Protein AF-A0A3C0UWA4-F1 (afdb_monomer)

Solvent-accessible surface area (backbone atoms only — not comparable to full-atom values): 13994 Å² total; per-residue (Å²): 134,60,69,68,57,56,51,45,37,50,51,25,50,51,48,52,53,51,52,52,50,51,53,49,50,57,51,47,50,52,53,55,71,70,60,51,58,58,26,51,46,51,53,49,53,52,27,56,62,38,42,44,28,87,50,70,55,49,28,53,54,48,63,68,28,69,78,51,52,69,54,41,41,83,42,61,55,91,83,76,42,82,44,80,38,66,39,68,73,77,55,46,68,57,49,52,54,48,51,50,61,57,50,28,72,72,23,70,94,44,59,70,49,83,91,60,49,62,67,57,34,49,54,26,52,66,63,46,72,82,26,57,44,44,53,50,52,51,49,50,47,50,51,33,60,73,72,38,82,54,73,88,50,33,46,61,49,38,54,50,51,51,30,48,52,47,50,53,54,50,49,65,63,43,50,63,50,56,55,50,51,52,51,51,52,51,52,47,49,55,49,48,40,61,75,67,63,67,48,70,66,60,53,50,52,49,34,66,76,31,64,67,62,26,52,53,34,48,53,50,46,51,51,52,51,53,52,53,52,50,52,51,49,50,53,51,50,56,54,45,52,60,52,51,51,55,56,53,56,59,58,69,77,77,115

Mean predicted aligned error: 11.31 Å

Radius of gyration: 27.8 Å; Cα contacts (8 Å, |Δi|>4): 185; chains: 1; bounding box: 57×42×85 Å

Foldseek 3Di:
DDPVLLVLLVLLLVLVVVVLLVVLVVVLVLVCVVPLVLLVLLLVLLLVLQCQAPDSCLSVQLCPDPLQLVQWDFDDNVVPDTDTRGHSDDALVSSLVSNQVSLCVQQVVQRQDLVDFLVSNLVSLVSHHDGVNSVVLVVLSVVLVVVPPDRVCSSVSSSVSSSVVSVVSSVVSCPVVVVVSVVVSVVSSVVSCVVVVDDSVVSSVVSSVDVVSSVVSVVVSVVVVVVVVVVVVVVVVVVVVVVVVVVVVVVVVPD

Secondary structure (DSSP, 8-state):
--HHHHHHHHHHHHHHHHHHHHHHHHHHHHHHHHH-HHHHHHHHHHHHHHHSBS-TTHHHHHHT-HHHHTT-EEEEETTTEEEEEPPS---HHHHHHHHHHHHHTT-TTS---TTS-HHHHHHHHHTSPSBHHHHHHHHHHHHHHHH---GGGHHHHHHHHHHHHHHHHHHHHHHHHHHHHHHHHHHHHHHHHHHTT--HHHHHHHHHH-HHHHHHHHHHHHHHHHHHHHHHHHHHHHHHHHHHHHHHHTTSS--

Sequence (255 aa):
MNVLTSLDVLIGLIVIFLVVSLACTVINEWIDALLHTRAQQLRNSISQMLSSSNDSSLGQKFHTHPLVQALERDTNVWGIYKRRDKPTYISNRNFRQVLFDVLNKLVADHPINFDGTLEEIEQSLNALPDSDLKTRLLSILNEVKVTVQDASKRVEAFQKAIDQWFDESMERTSDWYKRRVQLWTFLSGISFCTLLNIDTLTISQYLWQNPEARQAYLQAANSIISNASTDSLKKELAGKDSTQQRQSENRHIVG

pLDDT: mean 83.36, std 12.57, range [40.31, 97.31]

Structure (mmCIF, N/CA/C/O backbone):
data_AF-A0A3C0UWA4-F1
#
_entry.id   AF-A0A3C0UWA4-F1
#
loop_
_atom_site.group_PDB
_atom_site.id
_atom_site.type_symbol
_atom_site.label_atom_id
_atom_site.label_alt_id
_atom_site.label_comp_id
_atom_site.label_asym_id
_atom_site.label_entity_id
_atom_site.label_seq_id
_atom_site.pdbx_PDB_ins_code
_atom_site.Cartn_x
_atom_site.Cartn_y
_atom_site.Cartn_z
_atom_site.occupancy
_atom_site.B_iso_or_equiv
_atom_site.auth_seq_id
_atom_site.auth_comp_id
_atom_site.auth_asym_id
_atom_site.auth_atom_id
_atom_site.pdbx_PDB_model_num
ATOM 1 N N . MET A 1 1 ? -11.149 6.549 54.547 1.00 58.62 1 MET A N 1
ATOM 2 C CA . MET A 1 1 ? -11.190 6.332 53.084 1.00 58.62 1 MET A CA 1
ATOM 3 C C . MET A 1 1 ? -10.054 5.378 52.751 1.00 58.62 1 MET A C 1
ATOM 5 O O . MET A 1 1 ? -8.915 5.722 53.036 1.00 58.62 1 MET A O 1
ATOM 9 N N . ASN A 1 2 ? -10.341 4.157 52.294 1.00 81.88 2 ASN A N 1
ATOM 10 C CA . ASN A 1 2 ? -9.291 3.164 52.051 1.00 81.88 2 ASN A CA 1
ATOM 11 C C . ASN A 1 2 ? -8.637 3.434 50.696 1.00 81.88 2 ASN A C 1
ATOM 13 O O . ASN A 1 2 ? -9.291 3.306 49.666 1.00 81.88 2 ASN A O 1
ATOM 17 N N . VAL A 1 3 ? -7.347 3.780 50.699 1.00 83.50 3 VAL A N 1
ATOM 18 C CA . VAL A 1 3 ? -6.541 3.982 49.478 1.00 83.50 3 VAL A CA 1
ATOM 19 C C . VAL A 1 3 ? -6.630 2.768 48.544 1.00 83.50 3 VAL A C 1
ATOM 21 O O . VAL A 1 3 ? -6.756 2.930 47.334 1.00 83.50 3 VAL A O 1
ATOM 24 N N . LEU A 1 4 ? -6.670 1.561 49.117 1.00 85.56 4 LEU A N 1
ATOM 25 C CA . LEU A 1 4 ? -6.875 0.303 48.392 1.00 85.56 4 LEU A CA 1
ATOM 26 C C . LEU A 1 4 ? -8.188 0.290 47.593 1.00 85.56 4 LEU A C 1
ATOM 28 O O . LEU A 1 4 ? -8.208 -0.122 46.442 1.00 85.56 4 LEU A O 1
ATOM 32 N N . THR A 1 5 ? -9.275 0.817 48.158 1.00 87.31 5 THR A N 1
ATOM 33 C CA . THR A 1 5 ? -10.581 0.855 47.485 1.00 87.31 5 THR A CA 1
ATOM 34 C C . THR A 1 5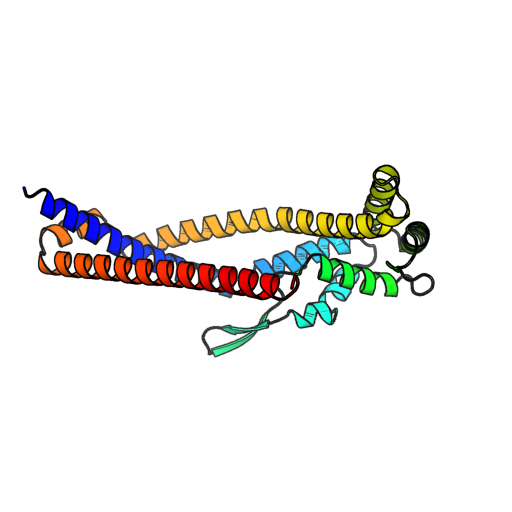 ? -10.587 1.818 46.302 1.00 87.31 5 THR A C 1
ATOM 36 O O . THR A 1 5 ? -11.182 1.515 45.271 1.00 87.31 5 THR A O 1
ATOM 39 N N . SER A 1 6 ? -9.897 2.956 46.414 1.00 90.25 6 SER A N 1
ATOM 40 C CA . SER A 1 6 ? -9.734 3.883 45.289 1.00 90.25 6 SER A CA 1
ATOM 41 C C . SER A 1 6 ? -8.928 3.267 44.149 1.00 90.25 6 SER A C 1
ATOM 43 O O . SER A 1 6 ? -9.269 3.469 42.985 1.00 90.25 6 SER A O 1
ATOM 45 N N . LEU A 1 7 ? -7.890 2.493 44.477 1.00 91.06 7 LEU A N 1
ATOM 46 C CA . LEU A 1 7 ? -7.085 1.777 43.491 1.00 91.06 7 LEU A CA 1
ATOM 47 C C . LEU A 1 7 ? -7.907 0.696 42.778 1.00 91.06 7 LEU A C 1
ATOM 49 O O . LEU A 1 7 ? -7.859 0.599 41.555 1.00 91.06 7 LEU A O 1
ATOM 53 N N . ASP A 1 8 ? -8.735 -0.040 43.515 1.00 92.19 8 ASP A N 1
ATOM 54 C CA . ASP A 1 8 ? -9.625 -1.044 42.935 1.00 92.19 8 ASP A CA 1
ATOM 55 C C . ASP A 1 8 ? -10.649 -0.432 41.962 1.00 92.19 8 ASP A C 1
ATOM 57 O O . ASP A 1 8 ? -10.913 -0.984 40.892 1.00 92.19 8 ASP A O 1
ATOM 61 N N . VAL A 1 9 ? -11.219 0.729 42.310 1.00 93.25 9 VAL A N 1
ATOM 62 C CA . VAL A 1 9 ? -12.131 1.470 41.421 1.00 93.25 9 VAL A CA 1
ATOM 63 C C . VAL A 1 9 ? -11.401 1.953 40.170 1.00 93.25 9 VAL A C 1
ATOM 65 O O . VAL A 1 9 ? -11.939 1.823 39.072 1.00 93.25 9 VAL A O 1
ATOM 68 N N . LEU A 1 10 ? -10.170 2.452 40.314 1.00 94.12 10 LEU A N 1
ATOM 69 C CA . LEU A 1 10 ? -9.345 2.869 39.182 1.00 94.12 10 LEU A CA 1
ATOM 70 C C . LEU A 1 10 ? -9.062 1.700 38.228 1.00 94.12 10 LEU A C 1
ATOM 72 O O . LEU A 1 10 ? -9.208 1.856 37.018 1.00 94.12 10 LEU A O 1
ATOM 76 N N . ILE A 1 11 ? -8.704 0.526 38.757 1.00 93.06 11 ILE A N 1
ATOM 77 C CA . ILE A 1 11 ? -8.473 -0.672 37.937 1.00 93.06 11 ILE A CA 1
ATOM 78 C C . ILE A 1 11 ? -9.754 -1.061 37.196 1.00 93.06 11 ILE A C 1
ATOM 80 O O . ILE A 1 11 ? -9.713 -1.293 35.988 1.00 93.06 11 ILE A O 1
ATOM 84 N N . GLY A 1 12 ? -10.898 -1.085 37.887 1.00 93.44 12 GLY A N 1
ATOM 85 C CA . GLY A 1 12 ? -12.179 -1.397 37.254 1.00 93.44 12 GLY A CA 1
ATOM 86 C C . GLY A 1 12 ? -12.533 -0.428 36.126 1.00 93.44 12 GLY A C 1
ATOM 87 O O . GLY A 1 12 ? -12.953 -0.855 35.051 1.00 93.44 12 GLY A O 1
ATOM 88 N N . LEU A 1 13 ? -12.273 0.865 36.329 1.00 94.12 13 LEU A N 1
ATOM 89 C CA . LEU A 1 13 ? -12.461 1.893 35.310 1.00 94.12 13 LEU A CA 1
ATOM 90 C C . LEU A 1 13 ? -11.596 1.629 34.068 1.00 94.12 13 LEU A C 1
ATOM 92 O O . LEU A 1 13 ? -12.099 1.665 32.947 1.00 94.12 13 LEU A O 1
ATOM 96 N N . ILE A 1 14 ? -10.309 1.317 34.264 1.00 93.69 14 ILE A N 1
ATOM 97 C CA . ILE A 1 14 ? -9.380 0.999 33.170 1.00 93.69 14 ILE A CA 1
ATOM 98 C C . ILE A 1 14 ? -9.893 -0.198 32.364 1.00 93.69 14 ILE A C 1
ATOM 100 O O . ILE A 1 14 ? -9.936 -0.125 31.139 1.00 93.69 14 ILE A O 1
ATOM 104 N N . VAL A 1 15 ? -10.325 -1.276 33.026 1.00 93.81 15 VAL A N 1
ATOM 105 C CA . VAL A 1 15 ? -10.854 -2.470 32.343 1.00 93.81 15 VAL A CA 1
ATOM 106 C C . VAL A 1 15 ? -12.070 -2.128 31.484 1.00 93.81 15 VAL A C 1
ATOM 108 O O . VAL A 1 15 ? -12.129 -2.538 30.325 1.00 93.81 15 VAL A O 1
ATOM 111 N N . ILE A 1 16 ? -13.014 -1.346 32.013 1.00 91.62 16 ILE A N 1
ATOM 112 C CA . ILE A 1 16 ? -14.206 -0.930 31.263 1.00 91.62 16 ILE A CA 1
ATOM 113 C C . ILE A 1 16 ? -13.802 -0.144 30.012 1.00 91.62 16 ILE A C 1
ATOM 115 O O . ILE A 1 16 ? -14.238 -0.479 28.910 1.00 91.62 16 ILE A O 1
ATOM 119 N N . PHE A 1 17 ? -12.927 0.857 30.146 1.00 90.19 17 PHE A N 1
ATOM 120 C CA . PHE A 1 17 ? -12.498 1.660 28.998 1.00 90.19 17 PHE A CA 1
ATOM 121 C C . PHE A 1 17 ? -11.651 0.877 27.994 1.00 90.19 17 PHE A C 1
ATOM 123 O O . PHE A 1 17 ? -11.730 1.167 26.800 1.00 90.19 17 PHE A O 1
ATOM 130 N N . LEU A 1 18 ? -10.896 -0.137 28.423 1.00 90.44 18 LEU A N 1
ATOM 131 C CA . LEU A 1 18 ? -10.205 -1.047 27.506 1.00 90.44 18 LEU A CA 1
ATOM 132 C C . LEU A 1 18 ? -11.197 -1.841 26.650 1.00 90.44 18 LEU A C 1
ATOM 134 O O . LEU A 1 18 ? -11.022 -1.919 25.436 1.00 90.44 18 LEU A O 1
ATOM 138 N N . VAL A 1 19 ? -12.263 -2.374 27.255 1.00 88.56 19 VAL A N 1
ATOM 139 C CA . VAL A 1 19 ? -13.311 -3.109 26.527 1.00 88.56 19 VAL A CA 1
ATOM 140 C C . VAL A 1 19 ? -14.060 -2.187 25.564 1.00 88.56 19 VAL A C 1
ATOM 142 O O . VAL A 1 19 ? -14.262 -2.545 24.404 1.00 88.56 19 VAL A O 1
ATOM 145 N N . VAL A 1 20 ? -14.419 -0.979 26.007 1.00 86.56 20 VAL A N 1
ATOM 146 C CA . VAL A 1 20 ? -15.072 0.028 25.154 1.00 86.56 20 VAL A CA 1
ATOM 147 C C . VAL A 1 20 ? -14.168 0.431 23.986 1.00 86.56 20 VAL A C 1
ATOM 149 O O . VAL A 1 20 ? -14.630 0.518 22.849 1.00 86.56 20 VAL A O 1
ATOM 152 N N . SER A 1 21 ? -12.872 0.630 24.238 1.00 85.44 21 SER A N 1
ATOM 153 C CA . SER A 1 21 ? -11.902 0.974 23.193 1.00 85.44 21 SER A CA 1
ATOM 154 C C . SER A 1 21 ? -11.765 -0.151 22.170 1.00 85.44 21 SER A C 1
ATOM 156 O O . SER A 1 21 ? -11.804 0.112 20.972 1.00 85.44 21 SER A O 1
ATOM 158 N N . LEU A 1 22 ? -11.684 -1.405 22.627 1.00 86.62 22 LEU A N 1
ATOM 159 C CA . LEU A 1 22 ? -11.636 -2.569 21.745 1.00 86.62 22 LEU A CA 1
ATOM 160 C C . LEU A 1 22 ? -12.900 -2.676 20.879 1.00 86.62 22 LEU A C 1
ATOM 162 O O . LEU A 1 22 ? -12.797 -2.897 19.674 1.00 86.62 22 LEU A O 1
ATOM 166 N N . ALA A 1 23 ? -14.083 -2.471 21.465 1.00 84.12 23 ALA A N 1
ATOM 167 C CA . ALA A 1 23 ? -15.340 -2.465 20.720 1.00 84.12 23 ALA A CA 1
ATOM 168 C C . ALA A 1 23 ? -15.358 -1.366 19.642 1.00 84.12 23 ALA A C 1
ATOM 170 O O . ALA A 1 23 ? -15.745 -1.623 18.502 1.00 84.12 23 ALA A O 1
ATOM 171 N N . CYS A 1 24 ? -14.873 -0.165 19.974 1.00 81.88 24 CYS A N 1
ATOM 172 C CA . CYS A 1 24 ? -14.729 0.928 19.015 1.00 81.88 24 CYS A CA 1
ATOM 173 C C . CYS A 1 24 ? -13.782 0.553 17.860 1.00 81.88 24 CYS A C 1
ATOM 175 O O . CYS A 1 24 ? -14.108 0.783 16.696 1.00 81.88 24 CYS A O 1
ATOM 177 N N . THR A 1 25 ? -12.641 -0.084 18.151 1.00 80.81 25 THR A N 1
ATOM 178 C CA . THR A 1 25 ? -11.702 -0.562 17.123 1.00 80.81 25 THR A CA 1
ATOM 179 C C . THR A 1 25 ? -12.347 -1.575 16.181 1.00 80.81 25 THR A C 1
ATOM 181 O O . THR A 1 25 ? -12.264 -1.392 14.970 1.00 80.81 25 THR A O 1
ATOM 184 N N . VAL A 1 26 ? -13.041 -2.587 16.707 1.00 81.38 26 VAL A N 1
ATOM 185 C CA . VAL A 1 26 ? -13.713 -3.613 15.885 1.00 81.38 26 VAL A CA 1
ATOM 186 C C . VAL A 1 26 ? -14.741 -2.985 14.943 1.00 81.38 26 VAL A C 1
ATOM 188 O O . VAL A 1 26 ? -14.859 -3.370 13.782 1.00 81.38 26 VAL A O 1
ATOM 191 N N . ILE A 1 27 ? -15.469 -1.976 15.414 1.00 75.19 27 ILE A N 1
ATOM 192 C CA . ILE A 1 27 ? -16.499 -1.325 14.603 1.00 75.19 27 ILE A CA 1
ATOM 193 C C . ILE A 1 27 ? -15.872 -0.414 13.544 1.00 75.19 27 ILE A C 1
ATOM 195 O O . ILE A 1 27 ? -16.345 -0.378 12.408 1.00 75.19 27 ILE A O 1
ATOM 199 N N . ASN A 1 28 ? -14.769 0.263 13.868 1.00 72.12 28 ASN A N 1
ATOM 200 C CA . ASN A 1 28 ? -13.988 0.995 12.871 1.00 72.12 28 ASN A CA 1
ATOM 201 C C . ASN A 1 28 ? -13.427 0.069 11.792 1.00 72.12 28 ASN A C 1
ATOM 203 O O . ASN A 1 28 ? -13.511 0.396 10.610 1.00 72.12 28 ASN A O 1
ATOM 207 N N . GLU A 1 29 ? -12.944 -1.113 12.173 1.00 73.19 29 GLU A N 1
ATOM 208 C CA . GLU A 1 29 ? -12.526 -2.134 11.213 1.00 73.19 29 GLU A CA 1
ATOM 209 C C . GLU A 1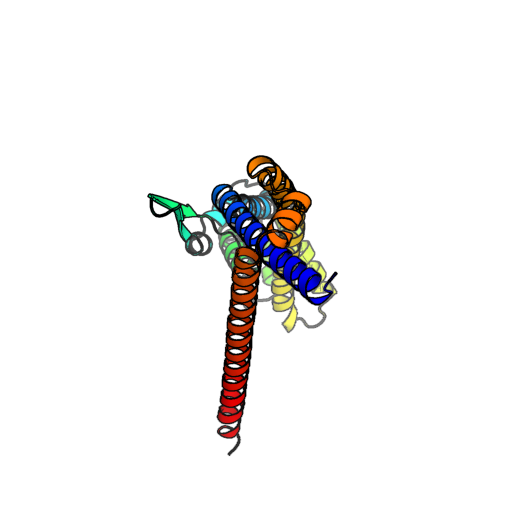 29 ? -13.681 -2.572 10.306 1.00 73.19 29 GLU A C 1
ATOM 211 O O . GLU A 1 29 ? -13.470 -2.776 9.112 1.00 73.19 29 GLU A O 1
ATOM 216 N N . TRP A 1 30 ? -14.914 -2.665 10.816 1.00 73.69 30 TRP A N 1
ATOM 217 C CA . TRP A 1 30 ? -16.081 -2.976 9.981 1.00 73.69 30 TRP A CA 1
ATOM 218 C C . TRP A 1 30 ? -16.403 -1.870 8.977 1.00 73.69 30 TRP A C 1
ATOM 220 O O . TRP A 1 30 ? -16.727 -2.168 7.826 1.00 73.69 30 TRP A O 1
ATOM 230 N N . ILE A 1 31 ? -16.295 -0.604 9.387 1.00 68.62 31 ILE A N 1
ATOM 231 C CA . ILE A 1 31 ? -16.493 0.547 8.498 1.00 68.62 31 ILE A CA 1
ATOM 232 C C . ILE A 1 31 ? -15.426 0.544 7.392 1.00 68.62 31 ILE A C 1
ATOM 234 O O . ILE A 1 31 ? -15.762 0.653 6.211 1.00 68.62 31 ILE A O 1
ATOM 238 N N . ASP A 1 32 ? -14.158 0.330 7.743 1.00 65.25 32 ASP A N 1
ATOM 239 C CA . ASP A 1 32 ? -13.061 0.259 6.771 1.00 65.25 32 ASP A CA 1
ATOM 240 C C . ASP A 1 32 ? -13.185 -0.960 5.838 1.00 65.25 32 ASP A C 1
ATOM 242 O O . ASP A 1 32 ? -12.954 -0.847 4.628 1.00 65.25 32 ASP A O 1
ATOM 246 N N . ALA A 1 33 ? -13.626 -2.113 6.354 1.00 66.31 33 ALA A N 1
ATOM 247 C CA . ALA A 1 33 ? -13.881 -3.317 5.560 1.00 66.31 33 ALA A CA 1
ATOM 248 C C . ALA A 1 33 ? -15.008 -3.129 4.526 1.00 66.31 33 ALA A C 1
ATOM 250 O O . ALA A 1 33 ? -15.010 -3.780 3.470 1.00 66.31 33 ALA A O 1
ATOM 251 N N . LEU A 1 34 ? -15.963 -2.241 4.813 1.00 64.44 34 LEU A N 1
ATOM 252 C CA . LEU A 1 34 ? -17.064 -1.893 3.915 1.00 64.44 34 LEU A CA 1
ATOM 253 C C . LEU A 1 34 ? -16.673 -0.852 2.858 1.00 64.44 34 LEU A C 1
ATOM 255 O O . LEU A 1 34 ? -17.219 -0.892 1.759 1.00 64.44 34 LEU A O 1
ATOM 259 N N . LEU A 1 35 ? -15.745 0.062 3.155 1.00 65.75 35 LEU A N 1
ATOM 260 C CA . LEU A 1 35 ? -15.481 1.225 2.300 1.00 65.75 35 LEU A CA 1
ATOM 261 C C . LEU A 1 35 ? -14.458 0.995 1.169 1.00 65.75 35 LEU A C 1
ATOM 263 O O . LEU A 1 35 ? -14.418 1.811 0.251 1.00 65.75 35 LEU A O 1
ATOM 267 N N . HIS A 1 36 ? -13.646 -0.077 1.179 1.00 66.38 36 HIS A N 1
ATOM 268 C CA . HIS A 1 36 ? -12.671 -0.446 0.111 1.00 66.38 36 HIS A CA 1
ATOM 269 C C . HIS A 1 36 ? -11.725 0.659 -0.379 1.00 66.38 36 HIS A C 1
ATOM 271 O O . HIS A 1 36 ? -11.053 0.530 -1.410 1.00 66.38 36 HIS A O 1
ATOM 277 N N . THR A 1 37 ? -11.642 1.753 0.358 1.00 69.69 37 THR A N 1
ATOM 278 C CA . THR A 1 37 ? -10.970 2.990 -0.037 1.00 69.69 37 THR A CA 1
ATOM 279 C C . THR A 1 37 ? -9.497 2.753 -0.333 1.00 69.69 37 THR A C 1
ATOM 281 O O . THR A 1 37 ? -8.966 3.331 -1.277 1.00 69.69 37 THR A O 1
ATOM 284 N N . ARG A 1 38 ? -8.857 1.819 0.376 1.00 74.25 38 ARG A N 1
ATOM 285 C CA . ARG A 1 38 ? -7.455 1.454 0.153 1.00 74.25 38 ARG A CA 1
ATOM 286 C C . ARG A 1 38 ? -7.196 0.755 -1.186 1.00 74.25 38 ARG A C 1
ATOM 288 O O . ARG A 1 38 ? -6.234 1.087 -1.873 1.00 74.25 38 ARG A O 1
ATOM 295 N N . ALA A 1 39 ? -8.053 -0.182 -1.593 1.00 81.12 39 ALA A N 1
ATOM 296 C CA . ALA A 1 39 ? -7.900 -0.866 -2.880 1.00 81.12 39 ALA A CA 1
ATOM 297 C C . ALA A 1 39 ? -8.166 0.090 -4.056 1.00 81.12 39 ALA A C 1
ATOM 299 O O . ALA A 1 39 ? -7.487 0.043 -5.084 1.00 81.12 39 ALA A O 1
ATOM 300 N N . GLN A 1 40 ? -9.125 1.007 -3.891 1.00 81.56 40 GLN A N 1
ATOM 301 C CA . GLN A 1 40 ? -9.377 2.068 -4.866 1.00 81.56 40 GLN A CA 1
ATOM 302 C C . GLN A 1 40 ? -8.213 3.056 -4.952 1.00 81.56 40 GLN A C 1
ATOM 304 O O . GLN A 1 40 ? -7.826 3.430 -6.054 1.00 81.56 40 GLN A O 1
ATOM 309 N N . GLN A 1 41 ? -7.621 3.443 -3.821 1.00 82.00 41 GLN A N 1
ATOM 310 C CA . GLN A 1 41 ? -6.450 4.317 -3.793 1.00 82.00 41 GLN A CA 1
ATOM 311 C C . GLN A 1 41 ? -5.275 3.706 -4.530 1.00 82.00 41 GLN A C 1
ATOM 313 O O . GLN A 1 41 ? -4.776 4.335 -5.451 1.00 82.00 41 GLN A O 1
ATOM 318 N N . LEU A 1 42 ? -4.898 2.466 -4.209 1.00 86.94 42 LEU A N 1
ATOM 319 C CA . LEU A 1 42 ? -3.826 1.769 -4.918 1.00 86.94 42 LEU A CA 1
ATOM 320 C C . LEU A 1 42 ? -4.071 1.767 -6.432 1.00 86.94 42 LEU A C 1
ATOM 322 O O . LEU A 1 42 ? -3.193 2.110 -7.224 1.00 86.94 42 LEU A O 1
ATOM 326 N N . ARG A 1 43 ? -5.299 1.428 -6.835 1.00 87.69 43 ARG A N 1
ATOM 327 C CA . ARG A 1 43 ? -5.696 1.400 -8.241 1.00 87.69 43 ARG A CA 1
ATOM 328 C C . ARG A 1 43 ? -5.583 2.777 -8.894 1.00 87.69 43 ARG A C 1
ATOM 330 O O . ARG A 1 43 ? -5.087 2.866 -10.017 1.00 87.69 43 ARG A O 1
ATOM 337 N N . ASN A 1 44 ? -6.038 3.827 -8.221 1.00 85.81 44 ASN A N 1
ATOM 338 C CA . ASN A 1 44 ? -6.003 5.196 -8.727 1.00 85.81 44 ASN A CA 1
ATOM 339 C C . ASN A 1 44 ? -4.570 5.725 -8.801 1.00 85.81 44 ASN A C 1
ATOM 341 O O . ASN A 1 44 ? -4.213 6.300 -9.820 1.00 85.81 44 ASN A O 1
ATOM 345 N N . SER A 1 45 ? -3.736 5.463 -7.793 1.00 87.94 45 SER A N 1
ATOM 346 C CA . SER A 1 45 ? -2.322 5.844 -7.766 1.00 87.94 45 SER A CA 1
ATOM 347 C C . SER A 1 45 ? -1.546 5.205 -8.912 1.00 87.94 45 SER A C 1
ATOM 349 O O . SER A 1 45 ? -0.875 5.902 -9.665 1.00 87.94 45 SER A O 1
ATOM 351 N N . ILE A 1 46 ? -1.695 3.889 -9.103 1.00 90.12 46 ILE A N 1
ATOM 352 C CA . ILE A 1 46 ? -1.079 3.180 -10.232 1.00 90.12 46 ILE A CA 1
ATOM 353 C C . ILE A 1 46 ? -1.625 3.718 -11.552 1.00 90.12 46 ILE A C 1
ATOM 355 O O . ILE A 1 46 ? -0.863 3.970 -12.476 1.00 90.12 46 ILE A O 1
ATOM 359 N N . SER A 1 47 ? -2.940 3.936 -11.646 1.00 87.69 47 SER A N 1
ATOM 360 C CA . SER A 1 47 ? -3.521 4.513 -12.859 1.00 87.69 47 SER A CA 1
ATOM 361 C C . SER A 1 47 ? -2.931 5.887 -13.136 1.00 87.69 47 SER A C 1
ATOM 363 O O . SER A 1 47 ? -2.575 6.116 -14.270 1.00 87.69 47 SER A O 1
ATOM 365 N N . GLN A 1 48 ? -2.734 6.745 -12.134 1.00 85.81 48 GLN A N 1
ATOM 366 C CA . GLN A 1 48 ? -2.120 8.063 -12.292 1.00 85.81 48 GLN A CA 1
ATOM 367 C C . GLN A 1 48 ? -0.653 7.978 -12.733 1.00 85.81 48 GLN A C 1
ATOM 369 O O . GLN A 1 48 ? -0.228 8.740 -13.595 1.00 85.81 48 GLN A O 1
ATOM 374 N N . MET A 1 49 ? 0.112 7.028 -12.184 1.00 87.56 49 MET A N 1
ATOM 375 C CA . MET A 1 49 ? 1.495 6.771 -12.605 1.00 87.56 49 MET A CA 1
ATOM 376 C C . MET A 1 49 ? 1.585 6.317 -14.071 1.00 87.56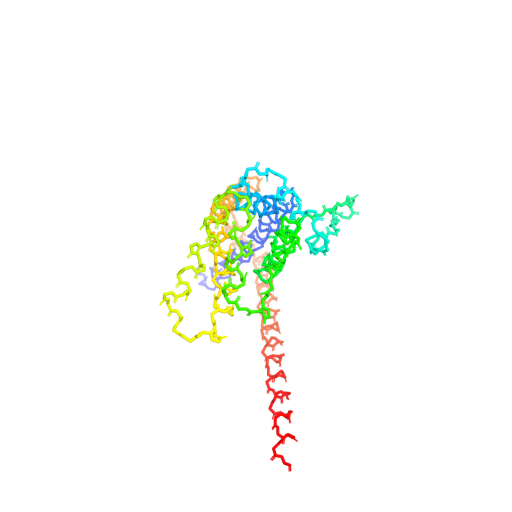 49 MET A C 1
ATOM 378 O O . MET A 1 49 ? 2.593 6.571 -14.724 1.00 87.56 49 MET A O 1
ATOM 382 N N . LEU A 1 50 ? 0.544 5.653 -14.588 1.00 84.75 50 LEU A N 1
ATOM 383 C CA . LEU A 1 50 ? 0.508 5.077 -15.939 1.00 84.75 50 LEU A CA 1
ATOM 384 C C . LEU A 1 50 ? -0.324 5.894 -16.950 1.00 84.75 50 LEU A C 1
ATOM 386 O O . LEU A 1 50 ? -0.122 5.764 -18.156 1.00 84.75 50 LEU A O 1
ATOM 390 N N . SER A 1 51 ? -1.254 6.735 -16.483 1.00 68.19 51 SER A N 1
ATOM 391 C CA . SER A 1 51 ? -2.188 7.548 -17.284 1.00 68.19 51 SER A CA 1
ATOM 392 C C . SER A 1 51 ? -1.556 8.812 -17.834 1.00 68.19 51 SER A C 1
ATOM 394 O O . SER A 1 51 ? -2.138 9.463 -18.689 1.00 68.19 51 SER A O 1
ATOM 396 N N . SER A 1 52 ? -0.357 9.144 -17.373 1.00 58.78 52 SER A N 1
ATOM 397 C CA . SER A 1 52 ? 0.534 10.131 -17.979 1.00 58.78 52 SER A CA 1
ATOM 398 C C . SER A 1 52 ? 1.040 9.722 -19.376 1.00 58.78 52 SER A C 1
ATOM 400 O O . SER A 1 52 ? 2.057 10.211 -19.854 1.00 58.78 52 SER A O 1
ATOM 402 N N . SER A 1 53 ? 0.365 8.790 -20.043 1.00 55.34 53 SER A N 1
ATOM 403 C CA . SER A 1 53 ? 0.639 8.353 -21.404 1.00 55.34 53 SER A CA 1
ATOM 404 C C . SER A 1 53 ? -0.530 8.715 -22.312 1.00 55.34 53 SER A C 1
ATOM 406 O O . SER A 1 53 ? -1.677 8.735 -21.872 1.00 55.34 53 SER A O 1
ATOM 408 N N . ASN A 1 54 ? -0.256 8.977 -23.594 1.00 56.00 54 ASN A N 1
ATOM 409 C CA . ASN A 1 54 ? -1.303 9.242 -24.593 1.00 56.00 54 ASN A CA 1
ATOM 410 C C . ASN A 1 54 ? -2.315 8.080 -24.737 1.00 56.00 54 ASN A C 1
ATOM 412 O O . ASN A 1 54 ? -3.388 8.267 -25.306 1.00 56.00 54 ASN A O 1
ATOM 416 N N . ASP A 1 55 ? -2.003 6.892 -24.202 1.00 62.03 55 ASP A N 1
ATOM 417 C CA . ASP A 1 55 ? -2.889 5.732 -24.143 1.00 62.03 55 ASP A CA 1
ATOM 418 C C . ASP A 1 55 ? -3.480 5.559 -22.730 1.00 62.03 55 ASP A C 1
ATOM 420 O O . ASP A 1 55 ? -2.928 4.867 -21.869 1.00 62.03 55 ASP A O 1
ATOM 424 N N . SER A 1 56 ? -4.669 6.130 -22.508 1.00 64.75 56 SER A N 1
ATOM 425 C CA . SER A 1 56 ? -5.450 5.961 -21.267 1.00 64.75 56 SER A CA 1
ATOM 426 C C . SER A 1 56 ? -5.713 4.492 -20.871 1.00 64.75 56 SER A C 1
ATOM 428 O O . SER A 1 56 ? -6.095 4.216 -19.730 1.00 64.75 56 SER A O 1
ATOM 430 N N . SER A 1 57 ? -5.470 3.529 -21.773 1.00 75.50 57 SER A N 1
ATOM 431 C CA . SER A 1 57 ? -5.644 2.100 -21.517 1.00 75.50 57 SER A CA 1
ATOM 432 C C . SER A 1 57 ? -4.466 1.425 -20.804 1.00 75.50 57 SER A C 1
ATOM 434 O O . SER A 1 57 ? -4.643 0.306 -20.320 1.00 75.50 57 SER A O 1
ATOM 436 N N . LEU A 1 58 ? -3.290 2.059 -20.662 1.00 84.06 58 LEU A N 1
ATOM 437 C CA . LEU A 1 58 ? -2.132 1.437 -19.991 1.00 84.06 58 LEU A CA 1
ATOM 438 C C . LEU A 1 58 ? -2.426 1.052 -18.537 1.00 84.06 58 LEU A C 1
ATOM 440 O O . LEU A 1 58 ? -2.155 -0.076 -18.118 1.00 84.06 58 LEU A O 1
ATOM 444 N N . GLY A 1 59 ? -3.061 1.954 -17.785 1.00 86.25 59 GLY A N 1
ATOM 445 C CA . GLY A 1 59 ? -3.511 1.653 -16.427 1.00 86.25 59 GLY A CA 1
ATOM 446 C C . GLY A 1 59 ? -4.501 0.487 -16.402 1.00 86.25 59 GLY A C 1
ATOM 447 O O . GLY A 1 59 ? -4.413 -0.391 -15.547 1.00 86.25 59 GLY A O 1
ATOM 448 N N . GLN A 1 60 ? -5.418 0.421 -17.372 1.00 87.06 60 GLN A N 1
ATOM 449 C CA . GLN A 1 60 ? -6.364 -0.688 -17.471 1.00 87.06 60 GLN A CA 1
ATOM 450 C C . GLN A 1 60 ? -5.655 -2.014 -17.764 1.00 87.06 60 GLN A C 1
ATOM 452 O O . GLN A 1 60 ? -5.919 -2.981 -17.052 1.00 87.06 60 GLN A O 1
ATOM 457 N N . LYS A 1 61 ? -4.723 -2.037 -18.727 1.00 90.19 61 LYS A N 1
ATOM 458 C CA . LYS A 1 61 ? -3.902 -3.207 -19.079 1.00 90.19 61 LYS A CA 1
ATOM 459 C C . LYS A 1 61 ? -3.129 -3.734 -17.867 1.00 90.19 61 LYS A C 1
ATOM 461 O O . LYS A 1 61 ? -3.134 -4.943 -17.641 1.00 90.19 61 LYS A O 1
ATOM 466 N N . PHE A 1 62 ? -2.555 -2.838 -17.058 1.00 92.75 62 PHE A N 1
ATOM 467 C CA . PHE A 1 62 ? -1.899 -3.186 -15.794 1.00 92.75 62 PHE A CA 1
ATOM 468 C C . PHE A 1 62 ? -2.871 -3.861 -14.820 1.00 92.75 62 PHE A C 1
ATOM 470 O O . PHE A 1 62 ? -2.608 -4.954 -14.326 1.00 92.75 62 PHE A O 1
ATOM 477 N N . HIS A 1 63 ? -4.032 -3.250 -14.566 1.00 90.31 63 HIS A N 1
ATOM 478 C CA . HIS A 1 63 ? -5.005 -3.797 -13.610 1.00 90.31 63 HIS A CA 1
ATOM 479 C C . HIS A 1 63 ? -5.628 -5.117 -14.059 1.00 90.31 63 HIS A C 1
ATOM 481 O O . HIS A 1 63 ? -6.060 -5.904 -13.224 1.00 90.31 63 HIS A O 1
ATOM 487 N N . THR A 1 64 ? -5.703 -5.362 -15.366 1.00 91.31 64 THR A N 1
ATOM 488 C CA . THR A 1 64 ? -6.186 -6.630 -15.926 1.00 91.31 64 THR A CA 1
ATOM 489 C C . THR A 1 64 ? -5.092 -7.687 -16.067 1.00 91.31 64 THR A C 1
ATOM 491 O O . THR A 1 64 ? -5.361 -8.768 -16.581 1.00 91.31 64 THR A O 1
ATOM 494 N N . HIS A 1 65 ? -3.857 -7.395 -15.653 1.00 94.19 65 HIS A N 1
ATOM 495 C CA . HIS A 1 65 ? -2.753 -8.334 -15.790 1.00 94.19 65 HIS A CA 1
ATOM 496 C C . HIS A 1 65 ? -2.967 -9.580 -14.908 1.00 94.19 65 HIS A C 1
ATOM 498 O O . HIS A 1 65 ? -3.345 -9.419 -13.744 1.00 94.19 65 HIS A O 1
ATOM 504 N N . PRO A 1 66 ? -2.671 -10.809 -15.386 1.00 92.31 66 PRO A N 1
ATOM 505 C CA . PRO A 1 66 ? -2.876 -12.036 -14.612 1.00 92.31 66 PRO A CA 1
ATOM 506 C C . PRO A 1 66 ? -2.196 -12.024 -13.239 1.00 92.31 66 PRO A C 1
ATOM 508 O O . PRO A 1 66 ? -2.801 -12.442 -12.259 1.00 92.31 66 PRO A O 1
ATOM 511 N N . LEU A 1 67 ? -0.979 -11.473 -13.137 1.00 92.00 67 LEU A N 1
ATOM 512 C CA . LEU A 1 67 ? -0.280 -11.347 -11.849 1.00 92.00 67 LEU A CA 1
ATOM 513 C C . LEU A 1 67 ? -0.980 -10.394 -10.873 1.00 92.00 67 LEU A C 1
ATOM 515 O O . LEU A 1 67 ? -0.899 -10.604 -9.671 1.00 92.00 67 LEU A O 1
ATOM 519 N N . VAL A 1 68 ? -1.667 -9.359 -11.366 1.00 92.19 68 VAL A N 1
ATOM 520 C CA . VAL A 1 68 ? -2.427 -8.427 -10.517 1.00 92.19 68 VAL A CA 1
ATOM 521 C C . VAL A 1 68 ? -3.766 -9.043 -10.127 1.00 92.19 68 VAL A C 1
ATOM 523 O O . VAL A 1 68 ? -4.156 -8.974 -8.965 1.00 92.19 68 VAL A O 1
ATOM 526 N N . GLN A 1 69 ? -4.440 -9.706 -11.068 1.00 90.44 69 GLN A N 1
ATOM 527 C CA . GLN A 1 69 ? -5.695 -10.414 -10.809 1.00 90.44 69 GLN A CA 1
ATOM 528 C C . GLN A 1 69 ? -5.516 -11.597 -9.852 1.00 90.44 69 GLN A C 1
ATOM 530 O O . GLN A 1 69 ? -6.413 -11.878 -9.066 1.00 90.44 69 GLN A O 1
ATOM 535 N N . ALA A 1 70 ? -4.356 -12.257 -9.865 1.00 90.00 70 ALA A N 1
ATOM 536 C CA . ALA A 1 70 ? -4.022 -13.315 -8.912 1.00 90.00 70 ALA A CA 1
ATOM 537 C C . ALA A 1 70 ? -3.904 -12.812 -7.459 1.00 90.00 70 ALA A C 1
ATOM 539 O O . ALA A 1 70 ? -3.963 -13.614 -6.531 1.00 90.00 70 ALA A O 1
ATOM 540 N N . LEU A 1 71 ? -3.743 -11.499 -7.249 1.00 87.50 71 LEU A N 1
ATOM 541 C CA . LEU A 1 71 ? -3.726 -10.874 -5.921 1.00 87.50 71 LEU A CA 1
ATOM 542 C C . LEU A 1 71 ? -5.125 -10.477 -5.433 1.00 87.50 71 LEU A C 1
ATOM 544 O O . LEU A 1 71 ? -5.268 -9.999 -4.304 1.00 87.50 71 LEU A O 1
ATOM 548 N N . GLU A 1 72 ? -6.149 -10.628 -6.272 1.00 87.56 72 GLU A N 1
ATOM 549 C CA . GLU A 1 72 ? -7.530 -10.413 -5.860 1.00 87.56 72 GLU A CA 1
ATOM 550 C C . GLU A 1 72 ? -7.948 -11.500 -4.873 1.00 87.56 72 GLU A C 1
ATOM 552 O O . GLU A 1 72 ? -7.531 -12.656 -4.960 1.00 87.56 72 GLU A O 1
ATOM 557 N N . ARG A 1 73 ? -8.757 -11.112 -3.891 1.00 81.81 73 ARG A N 1
ATOM 558 C CA . ARG A 1 73 ? -9.170 -12.004 -2.808 1.00 81.81 73 ARG A CA 1
ATOM 559 C C . ARG A 1 73 ? -10.674 -12.145 -2.837 1.00 81.81 73 ARG A C 1
ATOM 561 O O . ARG A 1 73 ? -11.387 -11.146 -2.870 1.00 81.81 73 ARG A O 1
ATOM 568 N N . ASP A 1 74 ? -11.154 -13.376 -2.778 1.00 81.44 74 ASP A N 1
ATOM 569 C CA . ASP A 1 74 ? -12.564 -13.612 -2.515 1.00 81.44 74 ASP A CA 1
ATOM 570 C C . ASP A 1 74 ? -12.820 -13.368 -1.031 1.00 81.44 74 ASP A C 1
ATOM 572 O O . ASP A 1 74 ? -12.366 -14.112 -0.159 1.00 81.44 74 ASP A O 1
ATOM 576 N N . THR A 1 75 ? -13.539 -12.290 -0.750 1.00 76.25 75 THR A N 1
ATOM 577 C CA . THR A 1 75 ? -13.916 -11.908 0.604 1.00 76.25 75 THR A CA 1
ATOM 578 C C . THR A 1 75 ? -15.377 -12.254 0.817 1.00 76.25 75 THR A C 1
ATOM 580 O O . THR A 1 75 ? -16.232 -12.010 -0.038 1.00 76.25 75 THR A O 1
ATOM 583 N N . ASN A 1 76 ? -15.675 -12.809 1.988 1.00 76.38 76 ASN A N 1
ATOM 584 C CA . ASN A 1 76 ? -17.043 -12.983 2.437 1.00 76.38 76 ASN A CA 1
ATOM 585 C C . ASN A 1 76 ? -17.368 -11.918 3.483 1.00 76.38 76 ASN A C 1
ATOM 587 O O . ASN A 1 76 ? -16.823 -11.928 4.586 1.00 76.38 76 ASN A O 1
ATOM 591 N N . VAL A 1 77 ? -18.252 -10.994 3.127 1.00 68.81 77 VAL A N 1
ATOM 592 C CA . VAL A 1 77 ? -18.744 -9.976 4.049 1.00 68.81 77 VAL A CA 1
ATOM 593 C C . VAL A 1 77 ? -19.768 -10.649 4.954 1.00 68.81 77 VAL A C 1
ATOM 595 O O . VAL A 1 77 ? -20.839 -11.043 4.493 1.00 68.81 77 VAL A O 1
ATOM 598 N N . TRP A 1 78 ? -19.420 -10.815 6.233 1.00 65.94 78 TRP A N 1
ATOM 599 C CA . TRP A 1 78 ? -20.310 -11.353 7.273 1.00 65.94 78 TRP A CA 1
ATOM 600 C C . TRP A 1 78 ? -20.853 -12.769 7.027 1.00 65.94 78 TRP A C 1
ATOM 602 O O . TRP A 1 78 ? -21.861 -13.160 7.606 1.00 65.94 78 TRP A O 1
ATOM 612 N N . GLY A 1 79 ? -20.210 -13.555 6.163 1.00 72.81 79 GLY A N 1
ATOM 613 C CA . GLY A 1 79 ? -20.689 -14.899 5.830 1.00 72.81 79 GLY A CA 1
ATOM 614 C C . GLY A 1 79 ? -21.798 -14.931 4.769 1.00 72.81 79 GLY A C 1
ATOM 615 O O . GLY A 1 79 ? -22.113 -16.009 4.270 1.00 72.81 79 GLY A O 1
ATOM 616 N N . ILE A 1 80 ? -22.348 -13.773 4.395 1.00 76.62 80 ILE A N 1
ATOM 617 C CA . ILE A 1 80 ? -23.597 -13.639 3.632 1.00 76.62 80 ILE A CA 1
ATOM 618 C C . ILE A 1 80 ? -23.397 -13.143 2.195 1.00 76.62 80 ILE A C 1
ATOM 620 O O . ILE A 1 80 ? -24.187 -13.494 1.321 1.00 76.62 80 ILE A O 1
ATOM 624 N N . TYR A 1 81 ? -22.335 -12.382 1.917 1.00 74.06 81 TYR A N 1
ATOM 625 C CA . TYR A 1 81 ? -22.076 -11.832 0.584 1.00 74.06 81 TYR A CA 1
ATOM 626 C C . TYR A 1 81 ? -20.648 -12.131 0.135 1.00 74.06 81 TYR A C 1
ATOM 628 O O . TYR A 1 81 ? -19.683 -11.574 0.664 1.00 74.06 81 TYR A O 1
ATOM 636 N N . LYS A 1 82 ? -20.519 -12.988 -0.885 1.00 78.44 82 LYS A N 1
ATOM 637 C CA . LYS A 1 82 ? -19.249 -13.210 -1.585 1.00 78.44 82 LYS A CA 1
ATOM 638 C C . LYS A 1 82 ? -18.982 -12.044 -2.527 1.00 78.44 82 LYS A C 1
ATOM 640 O O . LYS A 1 82 ? -19.828 -11.705 -3.353 1.00 78.44 82 LYS A O 1
ATOM 645 N N . ARG A 1 83 ? -17.795 -11.463 -2.423 1.00 78.25 83 ARG A N 1
ATOM 646 C CA . ARG A 1 83 ? -17.312 -10.405 -3.308 1.00 78.25 83 ARG A CA 1
ATOM 647 C C . ARG A 1 83 ? -15.853 -10.655 -3.667 1.00 78.25 83 ARG A C 1
ATOM 649 O O . ARG A 1 83 ? -15.107 -11.216 -2.869 1.00 78.25 83 ARG A O 1
ATOM 656 N N . ARG A 1 84 ? -15.456 -10.218 -4.860 1.00 81.25 84 ARG A N 1
ATOM 657 C CA . ARG A 1 84 ? -14.073 -10.296 -5.331 1.00 81.25 84 ARG A CA 1
ATOM 658 C C . ARG A 1 84 ? -13.390 -8.957 -5.082 1.00 81.25 84 ARG A C 1
ATOM 660 O O . ARG A 1 84 ? -13.688 -7.966 -5.750 1.00 81.25 84 ARG A O 1
ATOM 667 N N . ASP A 1 85 ? -12.517 -8.927 -4.086 1.00 81.81 85 ASP A N 1
ATOM 668 C CA . ASP A 1 85 ? -11.848 -7.721 -3.624 1.00 81.81 85 ASP A CA 1
ATOM 669 C C . ASP A 1 85 ? -10.563 -7.472 -4.400 1.00 81.81 85 ASP A C 1
ATOM 671 O O . ASP A 1 85 ? -9.709 -8.349 -4.552 1.00 81.81 85 ASP A O 1
ATOM 675 N N . LYS A 1 86 ? -10.417 -6.228 -4.860 1.00 86.38 86 LYS A N 1
ATOM 676 C CA . LYS A 1 86 ? -9.201 -5.759 -5.522 1.00 86.38 86 LYS A CA 1
ATOM 677 C C . LYS A 1 86 ? -8.016 -5.762 -4.550 1.00 86.38 86 LYS A C 1
ATOM 679 O O . LYS A 1 86 ? -8.217 -5.542 -3.349 1.00 86.38 86 LYS A O 1
ATOM 684 N N . PRO A 1 87 ? -6.779 -5.951 -5.049 1.00 84.44 87 PRO A N 1
ATOM 685 C CA . PRO A 1 87 ? -5.603 -5.942 -4.198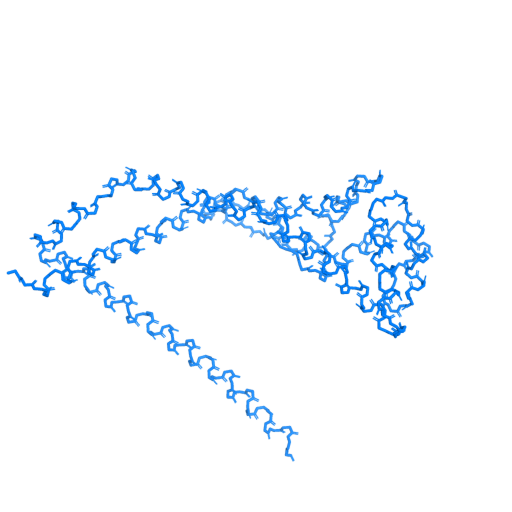 1.00 84.44 87 PRO A CA 1
ATOM 686 C C . PRO A 1 87 ? -5.505 -4.624 -3.434 1.00 84.44 87 PRO A C 1
ATOM 688 O O . PRO A 1 87 ? -5.685 -3.533 -3.968 1.00 84.44 87 PRO A O 1
ATOM 691 N N . THR A 1 88 ? -5.229 -4.756 -2.144 1.00 82.44 88 THR A N 1
ATOM 692 C CA . THR A 1 88 ? -5.067 -3.639 -1.205 1.00 82.44 88 THR A CA 1
ATOM 693 C C . THR A 1 88 ? -3.598 -3.198 -1.098 1.00 82.44 88 THR A C 1
ATOM 695 O O . THR A 1 88 ? -3.286 -2.144 -0.541 1.00 82.44 88 THR A O 1
ATOM 698 N N . TYR A 1 89 ? -2.692 -4.014 -1.641 1.00 84.25 89 TYR A N 1
ATOM 699 C CA . TYR A 1 89 ? -1.260 -3.772 -1.754 1.00 84.25 89 TYR A CA 1
ATOM 700 C C . TYR A 1 89 ? -0.686 -4.625 -2.899 1.00 84.25 89 TYR A C 1
ATOM 702 O O . TYR A 1 89 ? -1.175 -5.728 -3.147 1.00 84.25 89 TYR A O 1
ATOM 710 N N . ILE A 1 90 ? 0.349 -4.123 -3.573 1.00 90.62 90 ILE A N 1
ATOM 711 C CA . ILE A 1 90 ? 1.169 -4.842 -4.559 1.00 90.62 90 ILE A CA 1
ATOM 712 C C . ILE A 1 90 ? 2.627 -4.564 -4.177 1.00 90.62 90 ILE A C 1
ATOM 714 O O . ILE A 1 90 ? 2.953 -3.428 -3.842 1.00 90.62 90 ILE A O 1
ATOM 718 N N . SER A 1 91 ? 3.493 -5.582 -4.191 1.00 93.44 91 SER A N 1
ATOM 719 C CA . SER A 1 91 ? 4.924 -5.384 -3.925 1.00 93.44 91 SER A CA 1
ATOM 720 C C . SER A 1 91 ? 5.594 -4.615 -5.065 1.00 93.44 91 SER A C 1
ATOM 722 O O . SER A 1 91 ? 5.212 -4.771 -6.226 1.00 93.44 91 SER A O 1
ATOM 724 N N . ASN A 1 92 ? 6.634 -3.842 -4.752 1.00 95.00 92 ASN A N 1
ATOM 725 C CA . ASN A 1 92 ? 7.436 -3.124 -5.747 1.00 95.00 92 ASN A CA 1
ATOM 726 C C . ASN A 1 92 ? 7.951 -4.045 -6.873 1.00 95.00 92 ASN A C 1
ATOM 728 O O . ASN A 1 92 ? 7.779 -3.738 -8.049 1.00 95.00 92 ASN A O 1
ATOM 732 N N . ARG A 1 93 ? 8.425 -5.249 -6.530 1.00 94.56 93 ARG A N 1
ATOM 733 C CA . ARG A 1 93 ? 8.845 -6.277 -7.489 1.00 94.56 93 ARG A CA 1
ATOM 734 C C . ARG A 1 93 ? 7.726 -6.695 -8.442 1.00 94.56 93 ARG A C 1
ATOM 736 O O . ARG A 1 93 ? 7.959 -6.777 -9.645 1.00 94.56 93 ARG A O 1
ATOM 743 N N . ASN A 1 94 ? 6.523 -6.955 -7.924 1.00 94.50 94 ASN A N 1
ATOM 744 C CA . ASN A 1 94 ? 5.383 -7.332 -8.763 1.00 94.50 94 ASN A CA 1
ATOM 745 C C . ASN A 1 94 ? 4.947 -6.157 -9.641 1.00 94.50 94 ASN A C 1
ATOM 747 O O . ASN A 1 94 ? 4.643 -6.357 -10.811 1.00 94.50 94 ASN A O 1
ATOM 751 N N . PHE A 1 95 ? 4.945 -4.936 -9.099 1.00 95.31 95 PHE A N 1
ATOM 752 C CA . PHE A 1 95 ? 4.670 -3.734 -9.878 1.00 95.31 95 PHE A CA 1
ATOM 753 C C . PHE A 1 95 ? 5.659 -3.586 -11.035 1.00 95.31 95 PHE A C 1
ATOM 755 O O . PHE A 1 95 ? 5.219 -3.450 -12.173 1.00 95.31 95 PHE A O 1
ATOM 762 N N . ARG A 1 96 ? 6.968 -3.680 -10.767 1.00 95.88 96 ARG A N 1
ATOM 763 C CA . ARG A 1 96 ? 8.017 -3.620 -11.788 1.00 95.88 96 ARG A CA 1
ATOM 764 C C . ARG A 1 96 ? 7.787 -4.678 -12.859 1.00 95.88 96 ARG A C 1
ATOM 766 O O . ARG A 1 96 ? 7.701 -4.338 -14.031 1.00 95.88 96 ARG A O 1
ATOM 773 N N . GLN A 1 97 ? 7.629 -5.939 -12.470 1.00 94.62 97 GLN A N 1
ATOM 774 C CA . GLN A 1 97 ? 7.412 -7.025 -13.424 1.00 94.62 97 GLN A CA 1
ATOM 775 C C . GLN A 1 97 ? 6.207 -6.751 -14.334 1.00 94.62 97 GLN A C 1
ATOM 777 O O . GLN A 1 97 ? 6.340 -6.756 -15.553 1.00 94.62 97 GLN A O 1
ATOM 782 N N . VAL A 1 98 ? 5.052 -6.426 -13.750 1.00 95.19 98 VAL A N 1
ATOM 783 C CA . VAL A 1 98 ? 3.827 -6.163 -14.516 1.00 95.19 98 VAL A CA 1
ATOM 784 C C . VAL A 1 98 ? 3.958 -4.915 -15.388 1.00 95.19 98 VAL A C 1
ATOM 786 O O . VAL A 1 98 ? 3.455 -4.898 -16.509 1.00 95.19 98 VAL A O 1
ATOM 789 N N . LEU A 1 99 ? 4.628 -3.870 -14.897 1.00 94.31 99 LEU A N 1
ATOM 790 C CA . LEU A 1 99 ? 4.896 -2.657 -15.664 1.00 94.31 99 LEU A CA 1
ATOM 791 C C . LEU A 1 99 ? 5.647 -3.000 -16.951 1.00 94.31 99 LEU A C 1
ATOM 793 O O . LEU A 1 99 ? 5.189 -2.635 -18.031 1.00 94.31 99 LEU A O 1
ATOM 797 N N . PHE A 1 100 ? 6.757 -3.729 -16.851 1.00 93.19 100 PHE A N 1
ATOM 798 C CA . PHE A 1 100 ? 7.562 -4.070 -18.020 1.00 93.19 100 PHE A CA 1
ATOM 799 C C . PHE A 1 100 ? 6.897 -5.117 -18.918 1.00 93.19 100 PHE A C 1
ATOM 801 O O . PHE A 1 100 ? 6.985 -4.983 -20.134 1.00 93.19 100 PHE A O 1
ATOM 808 N N . ASP A 1 101 ? 6.118 -6.056 -18.374 1.00 93.19 101 ASP A N 1
ATOM 809 C CA . ASP A 1 101 ? 5.282 -6.961 -19.180 1.00 93.19 101 ASP A CA 1
ATOM 810 C C . ASP A 1 101 ? 4.256 -6.188 -20.029 1.00 93.19 101 ASP A C 1
ATOM 812 O O . ASP A 1 101 ? 3.987 -6.532 -21.183 1.00 93.19 101 ASP A O 1
ATOM 816 N N . VAL A 1 102 ? 3.667 -5.124 -19.472 1.00 91.50 102 VAL A N 1
ATOM 817 C CA . VAL A 1 102 ? 2.721 -4.260 -20.191 1.00 91.50 102 VAL A CA 1
ATOM 818 C C . VAL A 1 102 ? 3.442 -3.373 -21.210 1.00 91.50 102 VAL A C 1
ATOM 820 O O . VAL A 1 102 ? 2.946 -3.234 -22.329 1.00 91.50 102 VAL A O 1
ATOM 823 N N . LEU A 1 103 ? 4.599 -2.800 -20.860 1.00 90.88 103 LEU A N 1
ATOM 824 C CA . LEU A 1 103 ? 5.393 -1.963 -21.768 1.00 90.88 103 LEU A CA 1
ATOM 825 C C . LEU A 1 103 ? 5.963 -2.766 -22.941 1.00 90.88 103 LEU A C 1
ATOM 827 O O . LEU A 1 103 ? 5.912 -2.288 -24.069 1.00 90.88 103 LEU A O 1
ATOM 831 N N . ASN A 1 104 ? 6.405 -4.004 -22.719 1.00 91.94 104 ASN A N 1
ATOM 832 C CA . ASN A 1 104 ? 6.942 -4.879 -23.766 1.00 91.94 104 ASN A CA 1
ATOM 833 C C . ASN A 1 104 ? 5.923 -5.189 -24.870 1.00 91.94 104 ASN A C 1
ATOM 835 O O . ASN A 1 104 ? 6.306 -5.449 -26.006 1.00 91.94 104 ASN A O 1
ATOM 839 N N . LYS A 1 105 ? 4.617 -5.081 -24.588 1.00 88.31 105 LYS A N 1
ATOM 840 C CA . LYS A 1 105 ? 3.570 -5.178 -25.620 1.00 88.31 105 LYS A CA 1
ATOM 841 C C . LYS A 1 105 ? 3.515 -3.963 -26.549 1.00 88.31 105 LYS A C 1
ATOM 843 O O . LYS A 1 105 ? 2.924 -4.065 -27.619 1.00 88.31 105 LYS A O 1
ATOM 848 N N . LEU A 1 106 ? 4.073 -2.823 -26.139 1.00 85.38 106 LEU A N 1
ATOM 849 C CA . LEU A 1 106 ? 4.173 -1.609 -26.954 1.00 85.38 106 LEU A CA 1
ATOM 850 C C . LEU A 1 106 ? 5.477 -1.543 -27.757 1.00 85.38 106 LEU A C 1
ATOM 852 O O . LEU A 1 106 ? 5.519 -0.849 -28.766 1.00 85.38 106 LEU A O 1
ATOM 856 N N . VAL A 1 107 ? 6.516 -2.261 -27.325 1.00 86.62 107 VAL A N 1
ATOM 857 C CA . VAL A 1 107 ? 7.839 -2.308 -27.970 1.00 86.62 107 VAL A CA 1
ATOM 858 C C . VAL A 1 107 ? 8.210 -3.745 -28.335 1.00 86.62 107 VAL A C 1
ATOM 860 O O . VAL A 1 107 ? 9.259 -4.253 -27.958 1.00 86.62 107 VAL A O 1
ATOM 863 N N . ALA A 1 108 ? 7.327 -4.424 -29.071 1.00 79.56 108 ALA A N 1
ATOM 864 C CA . ALA A 1 108 ? 7.494 -5.840 -29.410 1.00 79.56 108 ALA A CA 1
ATOM 865 C C . ALA A 1 108 ? 8.796 -6.136 -30.183 1.00 79.56 108 ALA A C 1
ATOM 867 O O . ALA A 1 108 ? 9.370 -7.209 -30.013 1.00 79.56 108 ALA A O 1
ATOM 868 N N . ASP A 1 109 ? 9.273 -5.179 -30.985 1.00 81.25 109 ASP A N 1
ATOM 869 C CA . ASP A 1 109 ? 10.507 -5.314 -31.769 1.00 81.25 109 ASP A CA 1
ATOM 870 C C . ASP A 1 109 ? 11.779 -5.193 -30.911 1.00 81.25 109 ASP A C 1
ATOM 872 O O . ASP A 1 109 ? 12.828 -5.711 -31.284 1.00 81.25 109 ASP A O 1
ATOM 876 N N . HIS A 1 110 ? 11.687 -4.518 -29.761 1.00 83.56 110 HIS A N 1
ATOM 877 C CA . HIS A 1 110 ? 12.799 -4.265 -28.840 1.00 83.56 110 HIS A CA 1
ATOM 878 C C . HIS A 1 110 ? 12.292 -4.419 -27.396 1.00 83.56 110 HIS A C 1
ATOM 880 O O . HIS A 1 110 ? 12.019 -3.418 -26.724 1.00 83.56 110 HIS A O 1
ATOM 886 N N . PRO A 1 111 ? 12.072 -5.662 -26.924 1.00 87.25 111 PRO A N 1
ATOM 887 C CA . PRO A 1 111 ? 11.541 -5.893 -25.592 1.00 87.25 111 PRO A CA 1
ATOM 888 C C . PRO A 1 111 ? 12.565 -5.480 -24.535 1.00 87.25 111 PRO A C 1
ATOM 890 O O . PRO A 1 111 ? 13.753 -5.786 -24.623 1.00 87.25 111 PRO A O 1
ATOM 893 N N . ILE A 1 112 ? 12.076 -4.834 -23.485 1.00 88.62 112 ILE A N 1
ATOM 894 C CA . ILE A 1 112 ? 12.872 -4.447 -22.331 1.00 88.62 112 ILE A CA 1
ATOM 895 C C . ILE A 1 112 ? 13.272 -5.719 -21.577 1.00 88.62 112 ILE A C 1
ATOM 897 O O . ILE A 1 112 ? 12.410 -6.432 -21.049 1.00 88.62 112 ILE A O 1
ATOM 901 N N . ASN A 1 113 ? 14.580 -5.983 -21.527 1.00 88.75 113 ASN A N 1
ATOM 902 C CA . ASN A 1 113 ? 15.182 -7.138 -20.869 1.00 88.75 113 ASN A CA 1
ATOM 903 C C . ASN A 1 113 ? 16.144 -6.695 -19.753 1.00 88.75 113 ASN A C 1
ATOM 905 O O . ASN A 1 113 ? 17.048 -5.896 -19.983 1.00 88.75 113 ASN A O 1
ATOM 909 N N . PHE A 1 114 ? 15.962 -7.238 -18.547 1.00 88.88 114 PHE A N 1
ATOM 910 C CA . PHE A 1 114 ? 16.814 -6.955 -17.386 1.00 88.88 114 PHE A CA 1
ATOM 911 C C . PHE A 1 114 ? 18.065 -7.837 -17.287 1.00 88.88 114 PHE A C 1
ATOM 913 O O . PHE A 1 114 ? 18.909 -7.568 -16.438 1.00 88.88 114 PHE A O 1
ATOM 920 N N . ASP A 1 115 ? 18.202 -8.849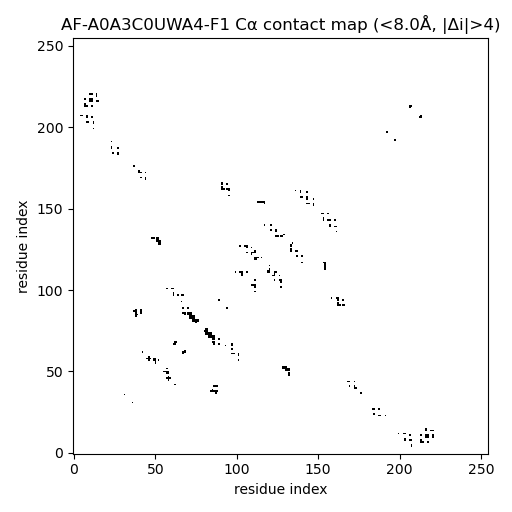 -18.143 1.00 88.81 115 ASP A N 1
ATOM 921 C CA . ASP A 1 115 ? 19.433 -9.640 -18.274 1.00 88.81 115 ASP A CA 1
ATOM 922 C C . ASP A 1 115 ? 20.423 -9.010 -19.278 1.00 88.81 115 ASP A C 1
ATOM 924 O O . ASP A 1 115 ? 21.545 -9.491 -19.437 1.00 88.81 115 ASP A O 1
ATOM 928 N N . GLY A 1 116 ? 19.990 -7.952 -19.975 1.00 86.88 116 GLY A N 1
ATOM 929 C CA . GLY A 1 116 ? 20.753 -7.225 -20.987 1.00 86.88 116 GLY A CA 1
ATOM 930 C C . GLY A 1 116 ? 21.558 -6.047 -20.436 1.00 86.88 116 GLY A C 1
ATOM 931 O O . GLY A 1 116 ? 21.924 -5.998 -19.260 1.00 86.88 116 GLY A O 1
ATOM 932 N N . THR A 1 117 ? 21.835 -5.070 -21.298 1.00 90.75 117 THR A N 1
ATOM 933 C CA . THR A 1 117 ? 22.573 -3.847 -20.932 1.00 90.75 117 THR A CA 1
ATOM 934 C C . THR A 1 117 ? 21.646 -2.661 -20.661 1.00 90.75 117 THR A C 1
ATOM 936 O O . THR A 1 117 ? 20.491 -2.629 -21.088 1.00 90.75 117 THR A O 1
ATOM 939 N N . LEU A 1 118 ? 22.144 -1.639 -19.953 1.00 92.62 118 LEU A N 1
ATOM 940 C CA . LEU A 1 118 ? 21.349 -0.429 -19.716 1.00 92.62 118 LEU A CA 1
ATOM 941 C C . LEU A 1 118 ? 21.078 0.329 -21.030 1.00 92.62 118 LEU A C 1
ATOM 943 O O . LEU A 1 118 ? 20.051 0.987 -21.168 1.00 92.62 118 LEU A O 1
ATOM 947 N N . GLU A 1 119 ? 21.982 0.216 -22.000 1.00 91.88 119 GLU A N 1
ATOM 948 C CA . GLU A 1 119 ? 21.867 0.798 -23.335 1.00 91.88 119 GLU A CA 1
ATOM 949 C C . GLU A 1 119 ? 20.738 0.140 -24.153 1.00 91.88 119 GLU A C 1
ATOM 951 O O . GLU A 1 119 ? 19.967 0.840 -24.807 1.00 91.88 119 GLU A O 1
ATOM 956 N N . GLU A 1 120 ? 20.571 -1.183 -24.070 1.00 91.62 120 GLU A N 1
ATOM 957 C CA . GLU A 1 120 ? 19.436 -1.899 -24.683 1.00 91.62 120 GLU A CA 1
ATOM 958 C C . GLU A 1 120 ? 18.094 -1.475 -24.065 1.00 91.62 120 GLU A C 1
ATOM 960 O O . GLU A 1 120 ? 17.104 -1.251 -24.772 1.00 91.62 120 GLU A O 1
ATOM 965 N N . ILE A 1 121 ? 18.065 -1.304 -22.738 1.00 94.19 121 ILE A N 1
ATOM 966 C CA . ILE A 1 121 ? 16.890 -0.789 -22.026 1.00 94.19 121 ILE A CA 1
ATOM 967 C C . ILE A 1 121 ? 16.572 0.633 -22.500 1.00 94.19 121 ILE A C 1
ATOM 969 O O . ILE A 1 121 ? 15.417 0.943 -22.781 1.00 94.19 121 ILE A O 1
ATOM 973 N N . GLU A 1 122 ? 17.574 1.499 -22.638 1.00 94.62 122 GLU A N 1
ATOM 974 C CA . GLU A 1 122 ? 17.393 2.865 -23.132 1.00 94.62 122 GLU A CA 1
ATOM 975 C C . GLU A 1 122 ? 16.824 2.905 -24.554 1.00 94.62 122 GLU A C 1
ATOM 977 O O . GLU A 1 122 ? 15.907 3.682 -24.821 1.00 94.62 122 GLU A O 1
ATOM 982 N N . GLN A 1 123 ? 17.324 2.066 -25.465 1.00 92.75 123 GLN A N 1
ATOM 983 C CA . GLN A 1 123 ? 16.784 1.962 -26.826 1.00 92.75 123 GLN A CA 1
ATOM 984 C C . GLN A 1 123 ? 15.304 1.567 -26.808 1.00 92.75 123 GLN A C 1
ATOM 986 O O . GLN A 1 123 ? 14.477 2.213 -27.456 1.00 92.75 123 GLN A O 1
ATOM 991 N N . SER A 1 124 ? 14.964 0.568 -25.995 1.00 92.75 124 SER A N 1
ATOM 992 C CA . SER A 1 124 ? 13.591 0.091 -25.823 1.00 92.75 124 SER A CA 1
ATOM 993 C C . SER A 1 124 ? 12.679 1.179 -25.238 1.00 92.75 124 SER A C 1
ATOM 995 O O . SER A 1 124 ? 11.566 1.392 -25.712 1.00 92.75 124 SER A O 1
ATOM 997 N N . LEU A 1 125 ? 13.158 1.943 -24.248 1.00 92.75 125 LEU A N 1
ATOM 998 C CA . LEU A 1 125 ? 12.413 3.069 -23.676 1.00 92.75 125 LEU A CA 1
ATOM 999 C C . LEU A 1 125 ? 12.237 4.225 -24.669 1.00 92.75 125 LEU A C 1
ATOM 1001 O O . LEU A 1 125 ? 11.189 4.869 -24.677 1.00 92.75 125 LEU A O 1
ATOM 1005 N N . ASN A 1 126 ? 13.223 4.488 -25.526 1.00 92.81 126 ASN A N 1
ATOM 1006 C CA . ASN A 1 126 ? 13.120 5.517 -26.562 1.00 92.81 126 ASN A CA 1
ATOM 1007 C C . ASN A 1 126 ? 12.087 5.167 -27.641 1.00 92.81 126 ASN A C 1
ATOM 1009 O O . ASN A 1 126 ? 11.453 6.079 -28.177 1.00 92.81 126 ASN A O 1
ATOM 1013 N N . ALA A 1 127 ? 11.872 3.873 -27.902 1.00 91.06 127 ALA A N 1
ATOM 1014 C CA . ALA A 1 127 ? 10.844 3.373 -28.813 1.00 91.06 127 ALA A CA 1
ATOM 1015 C C . ALA A 1 127 ? 9.411 3.488 -28.254 1.00 91.06 127 ALA A C 1
ATOM 1017 O O . ALA A 1 127 ? 8.449 3.370 -29.014 1.00 91.06 127 ALA A O 1
ATOM 1018 N N . LEU A 1 128 ? 9.239 3.744 -26.949 1.00 88.81 128 LEU A N 1
ATOM 1019 C CA . LEU A 1 128 ? 7.913 3.974 -26.377 1.00 88.81 128 LEU A CA 1
ATOM 1020 C C . LEU A 1 128 ? 7.281 5.267 -26.927 1.00 88.81 128 LEU A C 1
ATOM 1022 O O . LEU A 1 128 ? 7.992 6.252 -27.165 1.00 88.81 128 LEU A O 1
ATOM 1026 N N . PRO A 1 129 ? 5.940 5.317 -27.052 1.00 86.62 129 PRO A N 1
ATOM 1027 C CA . PRO A 1 129 ? 5.226 6.553 -27.345 1.00 86.62 129 PRO A CA 1
ATOM 1028 C C . PRO A 1 129 ? 5.525 7.642 -26.309 1.00 86.62 129 PRO A C 1
ATOM 1030 O O . PRO A 1 129 ? 5.672 7.363 -25.111 1.00 86.62 129 PRO A O 1
ATOM 1033 N N . ASP A 1 130 ? 5.572 8.893 -26.762 1.00 86.31 130 ASP A N 1
ATOM 1034 C CA . ASP A 1 130 ? 5.834 10.024 -25.877 1.00 86.31 130 ASP A CA 1
ATOM 1035 C C . ASP A 1 130 ? 4.756 10.136 -24.789 1.00 86.31 130 ASP A C 1
ATOM 1037 O O . ASP A 1 130 ? 3.548 10.085 -25.043 1.00 86.31 130 ASP A O 1
ATOM 1041 N N . SER A 1 131 ? 5.227 10.194 -23.545 1.00 87.12 131 SER A N 1
ATOM 1042 C CA . SER A 1 131 ? 4.429 10.128 -22.322 1.00 87.12 131 SER A CA 1
ATOM 1043 C C . SER A 1 131 ? 5.263 10.603 -21.131 1.00 87.12 131 SER A C 1
ATOM 1045 O O . SER A 1 131 ? 6.486 10.438 -21.139 1.00 87.12 131 SER A O 1
ATOM 1047 N N . ASP A 1 132 ? 4.642 11.114 -20.062 1.00 88.19 132 ASP A N 1
ATOM 1048 C CA . ASP A 1 132 ? 5.391 11.418 -18.834 1.00 88.19 132 ASP A CA 1
ATOM 1049 C C . ASP A 1 132 ? 5.948 10.136 -18.200 1.00 88.19 132 ASP A C 1
ATOM 1051 O O . ASP A 1 132 ? 6.964 10.193 -17.512 1.00 88.19 132 ASP A O 1
ATOM 1055 N N . LEU A 1 133 ? 5.339 8.970 -18.469 1.00 90.75 133 LEU A N 1
ATOM 1056 C CA . LEU A 1 133 ? 5.885 7.673 -18.061 1.00 90.75 133 LEU A CA 1
ATOM 1057 C C . LEU A 1 133 ? 7.239 7.405 -18.732 1.00 90.75 133 LEU A C 1
ATOM 1059 O O . LEU A 1 133 ? 8.208 7.109 -18.036 1.00 90.75 133 LEU A O 1
ATOM 1063 N N . LYS A 1 134 ? 7.328 7.558 -20.061 1.00 91.69 134 LYS A N 1
ATOM 1064 C CA . LYS A 1 134 ? 8.596 7.460 -20.802 1.00 91.69 134 LYS A CA 1
ATOM 1065 C C . LYS A 1 134 ? 9.618 8.450 -20.250 1.00 91.69 134 LYS A C 1
ATOM 1067 O O . LYS A 1 134 ? 10.727 8.049 -19.905 1.00 91.69 134 LYS A O 1
ATOM 1072 N N . THR A 1 135 ? 9.226 9.714 -20.089 1.00 92.88 135 THR A N 1
ATOM 1073 C CA . THR A 1 135 ? 10.092 10.766 -19.536 1.00 92.88 135 THR A CA 1
ATOM 1074 C C . THR A 1 135 ? 10.603 10.406 -18.141 1.00 92.88 135 THR A C 1
ATOM 1076 O O . THR A 1 135 ? 11.792 10.553 -17.860 1.00 92.88 135 THR A O 1
ATOM 1079 N N . ARG A 1 136 ? 9.740 9.877 -17.266 1.00 94.19 136 ARG A N 1
ATOM 1080 C CA . ARG A 1 136 ? 10.120 9.451 -15.915 1.00 94.19 136 ARG A CA 1
ATOM 1081 C C . ARG A 1 136 ? 11.087 8.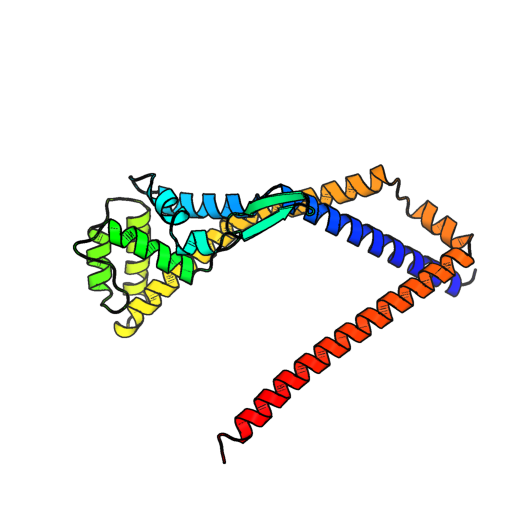269 -15.941 1.00 94.19 136 ARG A C 1
ATOM 1083 O O . ARG A 1 136 ? 12.081 8.309 -15.222 1.00 94.19 136 ARG A O 1
ATOM 1090 N N . LEU A 1 137 ? 10.827 7.245 -16.754 1.00 95.12 137 LEU A N 1
ATOM 1091 C CA . LEU A 1 137 ? 11.702 6.073 -16.868 1.00 95.12 137 LEU A CA 1
ATOM 1092 C C . LEU A 1 137 ? 13.076 6.446 -17.439 1.00 95.12 137 LEU A C 1
ATOM 1094 O O . LEU A 1 137 ? 14.091 6.011 -16.900 1.00 95.12 137 LEU A O 1
ATOM 1098 N N . LEU A 1 138 ? 13.121 7.306 -18.461 1.00 96.12 138 LEU A N 1
ATOM 1099 C CA . LEU A 1 138 ? 14.373 7.838 -19.005 1.00 96.12 138 LEU A CA 1
ATOM 1100 C C . LEU A 1 138 ? 15.115 8.710 -17.984 1.00 96.12 138 LEU A C 1
ATOM 1102 O O . LEU A 1 138 ? 16.336 8.630 -17.888 1.00 96.12 138 LEU A O 1
ATOM 1106 N N . SER A 1 139 ? 14.401 9.501 -17.177 1.00 96.81 139 SER A N 1
ATOM 1107 C CA . SER A 1 139 ? 15.009 10.268 -16.083 1.00 96.81 139 SER A CA 1
ATOM 1108 C C . SER A 1 139 ? 15.675 9.355 -15.053 1.00 96.81 139 SER A C 1
ATOM 1110 O O . SER A 1 139 ? 16.814 9.612 -14.675 1.00 96.81 139 SER A O 1
ATOM 1112 N N . ILE A 1 140 ? 14.995 8.283 -14.630 1.00 96.94 140 ILE A N 1
ATOM 1113 C CA . ILE A 1 140 ? 15.550 7.289 -13.697 1.00 96.94 140 ILE A CA 1
ATOM 1114 C C . ILE A 1 140 ? 16.780 6.609 -14.318 1.00 96.94 140 ILE A C 1
ATOM 1116 O O . ILE A 1 140 ? 17.809 6.454 -13.664 1.00 96.94 140 ILE A O 1
ATOM 1120 N N . LEU A 1 141 ? 16.699 6.234 -15.597 1.00 97.25 141 LEU A N 1
ATOM 1121 C CA . LEU A 1 141 ? 17.806 5.614 -16.323 1.00 97.25 141 LEU A CA 1
ATOM 1122 C C . LEU A 1 141 ? 19.032 6.538 -16.385 1.00 97.25 141 LEU A C 1
ATOM 1124 O O . LEU A 1 141 ? 20.150 6.104 -16.106 1.00 97.25 141 LEU A O 1
ATOM 1128 N N . ASN A 1 142 ? 18.825 7.818 -16.700 1.00 96.81 142 ASN A N 1
ATOM 1129 C CA . ASN A 1 142 ? 19.889 8.819 -16.759 1.00 96.81 142 ASN A CA 1
ATOM 1130 C C . ASN A 1 142 ? 20.513 9.088 -15.385 1.00 96.81 142 ASN A C 1
ATOM 1132 O O . ASN A 1 142 ? 21.734 9.181 -15.276 1.00 96.81 142 ASN A O 1
ATOM 1136 N N . GLU A 1 143 ? 19.704 9.154 -14.327 1.00 96.06 143 GLU A N 1
ATOM 1137 C CA . GLU A 1 143 ? 20.202 9.276 -12.955 1.00 96.06 143 GLU A CA 1
ATOM 1138 C C . GLU A 1 143 ? 21.101 8.092 -12.576 1.00 96.06 143 GLU A C 1
ATOM 1140 O O . GLU A 1 143 ? 22.182 8.282 -12.013 1.00 96.06 143 GLU A O 1
ATOM 1145 N N . VAL A 1 144 ? 20.708 6.871 -12.952 1.00 97.06 144 VAL A N 1
ATOM 1146 C CA . VAL A 1 144 ? 21.509 5.663 -12.720 1.00 97.06 144 VAL A CA 1
ATOM 1147 C C . VAL A 1 144 ? 22.814 5.691 -13.517 1.00 97.06 144 VAL A C 1
ATOM 1149 O O . VAL A 1 144 ? 23.856 5.347 -12.960 1.00 97.06 144 VAL A O 1
ATOM 1152 N N . LYS A 1 145 ? 22.806 6.152 -14.776 1.00 94.69 145 LYS A N 1
ATOM 1153 C CA . LYS A 1 145 ? 24.035 6.310 -15.581 1.00 94.69 145 LYS A CA 1
ATOM 1154 C C . LYS A 1 145 ? 25.053 7.241 -14.932 1.00 94.69 145 LYS A C 1
ATOM 1156 O O . LYS A 1 145 ? 26.249 6.966 -14.995 1.00 94.69 145 LYS A O 1
ATOM 1161 N N . VAL A 1 146 ? 24.579 8.337 -14.340 1.00 94.62 146 VAL A N 1
ATOM 1162 C CA . VAL A 1 146 ? 25.433 9.347 -13.700 1.00 94.62 146 VAL A CA 1
ATOM 1163 C C . VAL A 1 146 ? 25.918 8.873 -12.329 1.00 94.62 146 VAL A C 1
ATOM 1165 O O . VAL A 1 146 ? 27.089 9.040 -11.993 1.00 94.62 146 VAL A O 1
ATOM 1168 N N . THR A 1 147 ? 25.032 8.264 -11.540 1.00 95.00 147 THR A N 1
ATOM 1169 C CA . THR A 1 147 ? 25.312 7.882 -10.147 1.00 95.00 147 THR A CA 1
ATOM 1170 C C . THR A 1 147 ? 26.113 6.582 -10.046 1.00 95.00 147 THR A C 1
ATOM 1172 O O . THR A 1 147 ? 26.953 6.434 -9.157 1.00 95.00 147 THR A O 1
ATOM 1175 N N . VAL A 1 148 ? 25.884 5.627 -10.953 1.00 95.50 148 VAL A N 1
ATOM 1176 C CA . VAL A 1 148 ? 26.488 4.288 -10.906 1.00 95.50 148 VAL A CA 1
ATOM 1177 C C . VAL A 1 148 ? 27.598 4.162 -11.948 1.00 95.50 148 VAL A C 1
ATOM 1179 O O . VAL A 1 148 ? 27.365 3.953 -13.141 1.00 95.50 148 VAL A O 1
ATOM 1182 N N . GLN A 1 149 ? 28.838 4.256 -11.468 1.00 92.06 149 GLN A N 1
ATOM 1183 C CA . GLN A 1 149 ? 30.043 4.161 -12.301 1.00 92.06 149 GLN A CA 1
ATOM 1184 C C . GLN A 1 149 ? 30.266 2.748 -12.858 1.00 92.06 149 GLN A C 1
A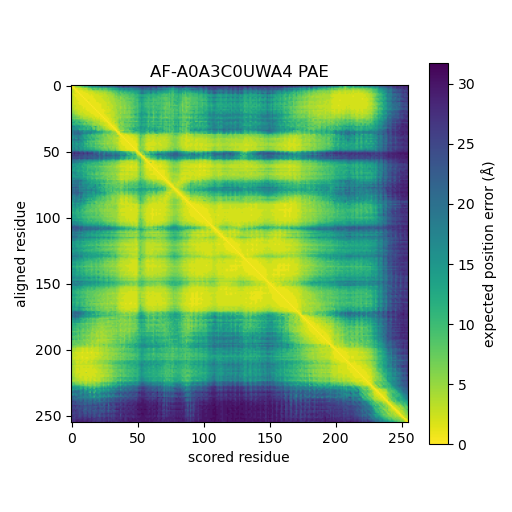TOM 1186 O O . GLN A 1 149 ? 30.683 2.587 -14.001 1.00 92.06 149 GLN A O 1
ATOM 1191 N N . ASP A 1 150 ? 29.954 1.724 -12.063 1.00 92.69 150 ASP A N 1
ATOM 1192 C CA . ASP A 1 150 ? 30.110 0.320 -12.441 1.00 92.69 150 ASP A CA 1
ATOM 1193 C C . ASP A 1 150 ? 28.981 -0.120 -13.383 1.00 92.69 150 ASP A C 1
ATOM 1195 O O . ASP A 1 150 ? 27.835 -0.290 -12.961 1.00 92.69 150 ASP A O 1
ATOM 1199 N N . ALA A 1 151 ? 29.317 -0.326 -14.659 1.00 89.25 151 ALA A N 1
ATOM 1200 C CA . ALA A 1 151 ? 28.364 -0.726 -15.689 1.00 89.25 151 ALA A CA 1
ATOM 1201 C C . ALA A 1 151 ? 27.625 -2.031 -15.346 1.00 89.25 151 ALA A C 1
ATOM 1203 O O . ALA A 1 151 ? 26.436 -2.144 -15.640 1.00 89.25 151 ALA A O 1
ATOM 1204 N N . SER A 1 152 ? 28.282 -2.970 -14.655 1.00 89.75 152 SER A N 1
ATOM 1205 C CA . SER A 1 152 ? 27.680 -4.261 -14.296 1.00 89.75 152 SER A CA 1
ATOM 1206 C C . SER A 1 152 ? 26.522 -4.132 -13.298 1.00 89.75 152 SER A C 1
ATOM 1208 O O . SER A 1 152 ? 25.624 -4.967 -13.278 1.00 89.75 152 SER A O 1
ATOM 1210 N N . LYS A 1 153 ? 26.494 -3.052 -12.505 1.00 94.19 153 LYS A N 1
ATOM 1211 C CA . LYS A 1 153 ? 25.475 -2.806 -11.469 1.00 94.19 153 LYS A CA 1
ATOM 1212 C C . LYS A 1 153 ? 24.342 -1.900 -11.927 1.00 94.19 153 LYS A C 1
ATOM 1214 O O . LYS A 1 153 ? 23.378 -1.696 -11.192 1.00 94.19 153 LYS A O 1
ATOM 1219 N N . ARG A 1 154 ? 24.443 -1.324 -13.126 1.00 95.00 154 ARG A N 1
ATOM 1220 C CA . ARG A 1 154 ? 23.488 -0.325 -13.619 1.00 95.00 154 ARG A CA 1
ATOM 1221 C C . ARG A 1 154 ? 22.085 -0.884 -13.803 1.00 95.00 154 ARG A C 1
ATOM 1223 O O . ARG A 1 154 ? 21.124 -0.213 -13.447 1.00 95.00 154 ARG A O 1
ATOM 1230 N N . VAL A 1 155 ? 21.952 -2.108 -14.306 1.00 95.75 155 VAL A N 1
ATOM 1231 C CA . VAL A 1 155 ? 20.630 -2.717 -14.517 1.00 95.75 155 VAL A CA 1
ATOM 1232 C C . VAL A 1 155 ? 19.952 -3.052 -13.186 1.00 95.75 155 VAL A C 1
ATOM 1234 O O . VAL A 1 155 ? 18.765 -2.778 -13.011 1.00 95.75 155 VAL A O 1
ATOM 1237 N N . GLU A 1 156 ? 20.703 -3.563 -12.208 1.00 95.56 156 GLU A N 1
ATOM 1238 C CA . GLU A 1 156 ? 20.195 -3.782 -10.847 1.00 95.56 156 GLU A CA 1
ATOM 1239 C C . GLU A 1 156 ? 19.794 -2.455 -10.181 1.00 95.56 156 GLU A C 1
ATOM 1241 O O . GLU A 1 156 ? 18.704 -2.337 -9.618 1.00 95.56 156 GLU A O 1
ATOM 1246 N N . ALA A 1 157 ? 20.636 -1.425 -10.296 1.00 96.75 157 ALA A N 1
ATOM 1247 C CA . ALA A 1 157 ? 20.344 -0.098 -9.765 1.00 96.75 157 ALA A CA 1
ATOM 1248 C C . ALA A 1 157 ? 19.108 0.534 -10.422 1.00 96.75 157 ALA A C 1
ATOM 1250 O O . ALA A 1 157 ? 18.303 1.152 -9.730 1.00 96.75 157 ALA A O 1
ATOM 1251 N N . PHE A 1 158 ? 18.915 0.332 -11.727 1.00 97.31 158 PHE A N 1
ATOM 1252 C CA . PHE A 1 158 ? 17.721 0.770 -12.444 1.00 97.31 158 PHE A CA 1
ATOM 1253 C C . PHE A 1 158 ? 16.458 0.078 -11.926 1.00 97.31 158 PHE A C 1
ATOM 1255 O O . PHE A 1 158 ? 15.482 0.755 -11.607 1.00 97.31 158 PHE A O 1
ATOM 1262 N N . GLN A 1 159 ? 16.487 -1.247 -11.744 1.00 97.00 159 GLN A N 1
ATOM 1263 C CA . GLN A 1 159 ? 15.370 -1.975 -11.130 1.00 97.00 159 GLN A CA 1
ATOM 1264 C C . GLN A 1 159 ? 15.045 -1.431 -9.734 1.00 97.00 159 GLN A C 1
ATOM 1266 O O . GLN A 1 159 ? 13.882 -1.162 -9.435 1.00 97.00 159 GLN A O 1
ATOM 1271 N N . LYS A 1 160 ? 16.071 -1.209 -8.906 1.00 97.12 160 LYS A N 1
ATOM 1272 C CA . LYS A 1 160 ? 15.910 -0.675 -7.550 1.00 97.12 160 LYS A CA 1
ATOM 1273 C C . LYS A 1 160 ? 15.352 0.748 -7.540 1.00 97.12 160 LYS A C 1
ATOM 1275 O O . LYS A 1 160 ? 14.528 1.069 -6.690 1.00 97.12 160 LYS A O 1
ATOM 1280 N N . ALA A 1 161 ? 15.767 1.595 -8.475 1.00 97.12 161 ALA A N 1
ATOM 1281 C CA . ALA A 1 161 ? 15.265 2.960 -8.577 1.00 97.12 161 ALA A CA 1
ATOM 1282 C C . ALA A 1 161 ? 13.784 3.002 -8.995 1.00 97.12 161 ALA A C 1
ATOM 1284 O O . ALA A 1 161 ? 13.030 3.851 -8.521 1.00 97.12 161 ALA A O 1
ATOM 1285 N N . ILE A 1 162 ? 13.332 2.056 -9.825 1.00 96.88 162 ILE A N 1
ATOM 1286 C CA . ILE A 1 162 ? 11.905 1.894 -10.150 1.00 96.88 162 ILE A CA 1
ATOM 1287 C C . ILE A 1 162 ? 11.120 1.397 -8.941 1.00 96.88 162 ILE A C 1
ATOM 1289 O O . ILE A 1 162 ? 10.034 1.911 -8.671 1.00 96.88 162 ILE A O 1
ATOM 1293 N N . ASP A 1 163 ? 11.672 0.427 -8.210 1.00 96.88 163 ASP A N 1
ATOM 1294 C CA . ASP A 1 163 ? 11.063 -0.072 -6.978 1.00 96.88 163 ASP A CA 1
ATOM 1295 C C . ASP A 1 163 ? 10.886 1.065 -5.965 1.00 96.88 163 ASP A C 1
ATOM 1297 O O . ASP A 1 163 ? 9.792 1.259 -5.437 1.00 96.88 163 ASP A O 1
ATOM 1301 N N . GLN A 1 164 ? 11.927 1.879 -5.779 1.00 96.50 164 GLN A N 1
ATOM 1302 C CA . GLN A 1 164 ? 11.888 3.050 -4.912 1.00 96.50 164 GLN A CA 1
ATOM 1303 C C . GLN A 1 164 ? 10.881 4.099 -5.401 1.00 96.50 164 GLN A C 1
ATOM 1305 O O . GLN A 1 164 ? 10.105 4.620 -4.603 1.00 96.50 164 GLN A O 1
ATOM 1310 N N . TRP A 1 165 ? 10.830 4.385 -6.705 1.00 95.25 165 TRP A N 1
ATOM 1311 C CA . TRP A 1 165 ? 9.841 5.310 -7.266 1.00 95.25 165 TRP A CA 1
ATOM 1312 C C . TRP A 1 165 ? 8.401 4.856 -6.992 1.00 95.25 165 TRP A C 1
ATOM 1314 O O . TRP A 1 165 ? 7.530 5.683 -6.688 1.00 95.25 165 TRP A O 1
ATOM 1324 N N . PHE A 1 166 ? 8.137 3.553 -7.092 1.00 94.94 166 PHE A N 1
ATOM 1325 C CA . PHE A 1 166 ? 6.843 2.991 -6.730 1.00 94.94 166 PHE A CA 1
ATOM 1326 C C . PHE A 1 166 ? 6.562 3.146 -5.234 1.00 94.94 166 PHE A C 1
ATOM 1328 O O . PHE A 1 166 ? 5.493 3.649 -4.882 1.00 94.94 166 PHE A O 1
ATOM 1335 N N . ASP A 1 167 ? 7.512 2.783 -4.371 1.00 93.44 167 ASP A N 1
ATOM 1336 C CA . ASP A 1 167 ? 7.356 2.868 -2.917 1.00 93.44 167 ASP A CA 1
ATOM 1337 C C . ASP A 1 167 ? 7.073 4.315 -2.461 1.00 93.44 167 ASP A C 1
ATOM 1339 O O . ASP A 1 167 ? 6.100 4.552 -1.742 1.00 93.44 167 ASP A O 1
ATOM 1343 N N . GLU A 1 168 ? 7.812 5.303 -2.975 1.00 91.75 168 GLU A N 1
ATOM 1344 C CA . GLU A 1 168 ? 7.580 6.735 -2.714 1.00 91.75 168 GLU A CA 1
ATOM 1345 C C . GLU A 1 168 ? 6.203 7.207 -3.219 1.00 91.75 168 GLU A C 1
ATOM 1347 O O . GLU A 1 168 ? 5.492 7.975 -2.558 1.00 91.75 168 GLU A O 1
ATOM 1352 N N . SER A 1 169 ? 5.783 6.730 -4.396 1.00 89.31 169 SER A N 1
ATOM 1353 C CA . SER A 1 169 ? 4.466 7.054 -4.960 1.00 89.31 169 SER A CA 1
ATOM 1354 C C . SER A 1 169 ? 3.329 6.477 -4.111 1.00 89.31 169 SER A C 1
ATOM 1356 O O . SER A 1 169 ? 2.291 7.130 -3.930 1.00 89.31 169 SER A O 1
ATOM 1358 N N . MET A 1 170 ? 3.517 5.273 -3.564 1.00 86.69 170 MET A N 1
ATOM 1359 C CA . MET A 1 170 ? 2.566 4.632 -2.657 1.00 86.69 170 MET A CA 1
ATOM 1360 C C . MET A 1 170 ? 2.545 5.285 -1.275 1.00 86.69 170 MET A C 1
ATOM 1362 O O . MET A 1 170 ? 1.463 5.429 -0.702 1.00 86.69 170 MET A O 1
ATOM 1366 N N . GLU A 1 171 ? 3.687 5.732 -0.753 1.00 84.56 171 GLU A N 1
ATOM 1367 C CA . GLU A 1 171 ? 3.759 6.468 0.512 1.00 84.56 171 GLU A CA 1
ATOM 1368 C C . GLU A 1 171 ? 2.970 7.778 0.423 1.00 84.56 171 GLU A C 1
ATOM 1370 O O . GLU A 1 171 ? 1.996 7.967 1.158 1.00 84.56 171 GLU A O 1
ATOM 1375 N N . ARG A 1 172 ? 3.272 8.605 -0.586 1.00 79.19 172 ARG A N 1
ATOM 1376 C CA . ARG A 1 172 ? 2.599 9.893 -0.810 1.00 79.19 172 ARG A CA 1
ATOM 1377 C C . ARG A 1 172 ? 1.085 9.756 -0.974 1.00 79.19 172 ARG A C 1
ATOM 1379 O O . ARG A 1 172 ? 0.321 10.594 -0.497 1.00 79.19 172 ARG A O 1
ATOM 1386 N N . THR A 1 173 ? 0.628 8.715 -1.668 1.00 73.25 173 THR A N 1
ATOM 1387 C CA . THR A 1 173 ? -0.812 8.496 -1.894 1.00 73.25 173 THR A CA 1
ATOM 1388 C C . THR A 1 173 ? -1.521 7.877 -0.689 1.00 73.25 173 THR A C 1
ATOM 1390 O O . THR A 1 173 ? -2.719 8.102 -0.501 1.00 73.25 173 THR A O 1
ATOM 1393 N N . SER A 1 174 ? -0.787 7.188 0.187 1.00 71.44 174 SER A N 1
ATOM 1394 C CA . SER A 1 174 ? -1.318 6.619 1.430 1.00 71.44 174 SER A CA 1
ATOM 1395 C C . SER A 1 174 ? -1.441 7.643 2.564 1.00 71.44 174 SER A C 1
ATOM 1397 O O . SER A 1 174 ? -2.167 7.402 3.531 1.00 71.44 174 SER A O 1
ATOM 1399 N N . ASP A 1 175 ? -0.787 8.800 2.477 1.00 72.94 175 ASP A N 1
ATOM 1400 C CA . ASP A 1 175 ? -0.788 9.774 3.575 1.00 72.94 175 ASP A CA 1
ATOM 1401 C C . ASP A 1 175 ? -2.138 10.471 3.776 1.00 72.94 175 ASP A C 1
ATOM 1403 O O . ASP A 1 175 ? -2.594 10.640 4.911 1.00 72.94 175 ASP A O 1
ATOM 1407 N N . TRP A 1 176 ? -2.845 10.806 2.693 1.00 68.62 176 TRP A N 1
ATOM 1408 C CA . TRP A 1 176 ? -4.209 11.339 2.793 1.00 68.62 176 TRP A CA 1
ATOM 1409 C C . TRP A 1 176 ? -5.173 10.317 3.415 1.00 68.62 176 TRP A C 1
ATOM 1411 O O . TRP A 1 176 ? -6.032 10.677 4.223 1.00 68.62 176 TRP A O 1
ATOM 1421 N N . TYR A 1 177 ? -4.989 9.032 3.099 1.00 67.75 177 TYR A N 1
ATOM 1422 C CA . TYR A 1 177 ? -5.778 7.944 3.670 1.00 67.75 177 TYR A CA 1
ATOM 1423 C C . TYR A 1 177 ? -5.568 7.799 5.171 1.00 67.75 177 TYR A C 1
ATOM 1425 O O . TYR A 1 177 ? -6.546 7.781 5.914 1.00 67.75 177 TYR A O 1
ATOM 1433 N N . LYS A 1 178 ? -4.310 7.762 5.631 1.00 69.56 178 LYS A N 1
ATOM 1434 C CA . LYS A 1 178 ? -3.986 7.661 7.063 1.00 69.56 178 LYS A CA 1
ATOM 1435 C C . LYS A 1 178 ? -4.678 8.769 7.861 1.00 69.56 178 LYS A C 1
ATOM 1437 O O . LYS A 1 178 ? -5.300 8.495 8.884 1.00 69.56 178 LYS A O 1
ATOM 1442 N N . ARG A 1 179 ? -4.652 10.006 7.349 1.00 75.75 179 ARG A N 1
ATOM 1443 C CA . ARG A 1 179 ? -5.323 11.160 7.976 1.00 75.75 179 ARG A CA 1
ATOM 1444 C C . ARG A 1 179 ? -6.846 11.012 7.989 1.00 75.75 179 ARG A C 1
ATOM 1446 O O . ARG A 1 179 ? -7.492 11.347 8.978 1.00 75.75 179 ARG A O 1
ATOM 1453 N N . ARG A 1 180 ? -7.426 10.486 6.908 1.00 74.06 180 ARG A N 1
ATOM 1454 C CA . ARG A 1 180 ? -8.869 10.238 6.790 1.00 74.06 180 ARG A CA 1
ATOM 1455 C C . ARG A 1 180 ? -9.344 9.156 7.764 1.00 74.06 180 ARG A C 1
ATOM 1457 O O . ARG A 1 180 ? -10.340 9.375 8.444 1.00 74.06 180 ARG A O 1
ATOM 1464 N N . VAL A 1 181 ? -8.632 8.034 7.855 1.00 74.62 181 VAL A N 1
ATOM 1465 C CA . VAL A 1 181 ? -8.951 6.927 8.775 1.00 74.62 181 VAL A CA 1
ATOM 1466 C C . VAL A 1 181 ? -8.840 7.373 10.229 1.00 74.62 181 VAL A C 1
ATOM 1468 O O . VAL A 1 181 ? -9.731 7.084 11.023 1.00 74.62 181 VAL A O 1
ATOM 1471 N N . GLN A 1 182 ? -7.801 8.141 10.579 1.00 76.12 182 GLN A N 1
ATOM 1472 C CA . GLN A 1 182 ? -7.661 8.711 11.923 1.00 76.12 182 GLN A CA 1
ATOM 1473 C C . GLN A 1 182 ? -8.844 9.613 12.292 1.00 76.12 182 GLN A C 1
ATOM 1475 O O . GLN A 1 182 ? -9.374 9.499 13.395 1.00 76.12 182 GLN A O 1
ATOM 1480 N N . LEU A 1 183 ? -9.303 10.466 11.368 1.00 81.75 183 LEU A N 1
ATOM 1481 C CA . LEU A 1 183 ? -10.473 11.313 11.605 1.00 81.75 183 LEU A CA 1
ATOM 1482 C C . LEU A 1 183 ? -11.748 10.482 11.802 1.00 81.75 183 LEU A C 1
ATOM 1484 O O . LEU A 1 183 ? -12.506 10.751 12.728 1.00 81.75 183 LEU A O 1
ATOM 1488 N N . TRP A 1 184 ? -11.984 9.467 10.967 1.00 76.81 184 TRP A N 1
ATOM 1489 C CA . TRP A 1 184 ? -13.154 8.597 11.118 1.00 76.81 184 TRP A CA 1
ATOM 1490 C C . TRP A 1 184 ? -13.118 7.788 12.415 1.00 76.81 184 TRP A C 1
ATOM 1492 O O . TRP A 1 184 ? -14.137 7.709 13.091 1.00 76.81 184 TRP A O 1
ATOM 1502 N N . THR A 1 185 ? -11.944 7.285 12.806 1.00 78.69 185 THR A N 1
ATOM 1503 C CA . THR A 1 185 ? -11.712 6.599 14.091 1.00 78.69 185 THR A CA 1
ATOM 1504 C C . THR A 1 185 ? -11.996 7.519 15.280 1.00 78.69 185 THR A C 1
ATOM 1506 O O . THR A 1 185 ? -12.560 7.103 16.290 1.00 78.69 185 THR A O 1
ATOM 1509 N N . PHE A 1 186 ? -11.624 8.795 15.169 1.00 82.50 186 PHE A N 1
ATOM 1510 C CA . PHE A 1 186 ? -11.906 9.789 16.198 1.00 82.50 186 PHE A CA 1
ATOM 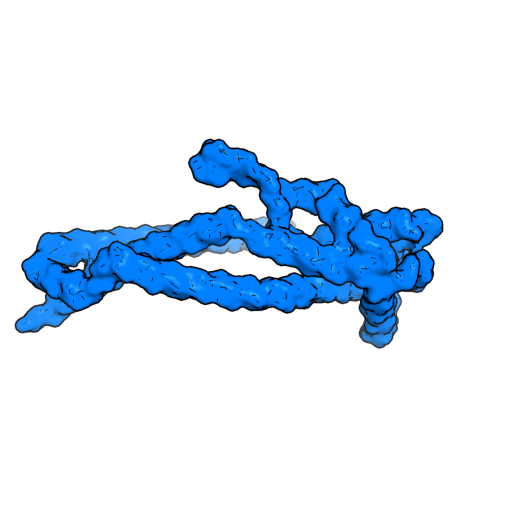1511 C C . PHE A 1 186 ? -13.406 10.109 16.290 1.00 82.50 186 PHE A C 1
ATOM 1513 O O . PHE A 1 186 ? -13.985 10.096 17.377 1.00 82.50 186 PHE A O 1
ATOM 1520 N N . LEU A 1 187 ? -14.056 10.356 15.148 1.00 84.50 187 LEU A N 1
ATOM 1521 C CA . LEU A 1 187 ? -15.485 10.675 15.089 1.00 84.50 187 LEU A CA 1
ATOM 1522 C C . LEU A 1 187 ? -16.366 9.502 15.523 1.00 84.50 187 LEU A C 1
ATOM 1524 O O . LEU A 1 187 ? -17.395 9.714 16.171 1.00 84.50 187 LEU A O 1
ATOM 1528 N N . SER A 1 188 ? -15.974 8.270 15.206 1.00 80.50 188 SER A N 1
ATOM 1529 C CA . SER A 1 188 ? -16.685 7.088 15.679 1.00 80.50 188 SER A CA 1
ATOM 1530 C C . SER A 1 188 ? -16.561 6.940 17.191 1.00 80.50 188 SER A C 1
ATOM 1532 O O . SER A 1 188 ? -17.577 6.705 17.831 1.00 80.50 188 SER A O 1
ATOM 1534 N N . GLY A 1 189 ? -15.390 7.192 17.786 1.00 81.12 189 GLY A N 1
ATOM 1535 C CA . GLY A 1 189 ? -15.222 7.212 19.243 1.00 81.12 189 GLY A CA 1
ATOM 1536 C C . GLY A 1 189 ? -16.180 8.186 19.939 1.00 81.12 189 GLY A C 1
ATOM 1537 O O . GLY A 1 189 ? -16.861 7.809 20.892 1.00 81.12 189 GLY A O 1
ATOM 1538 N N . ILE A 1 190 ? -16.314 9.411 19.415 1.00 85.81 190 ILE A N 1
ATOM 1539 C CA . ILE A 1 190 ? -17.292 10.394 19.919 1.00 85.81 190 ILE A CA 1
ATOM 1540 C C . ILE A 1 190 ? -18.727 9.873 19.765 1.00 85.81 190 ILE A C 1
ATOM 1542 O O . ILE A 1 190 ? -19.535 9.955 20.695 1.00 85.81 190 ILE A O 1
ATOM 1546 N N . SER A 1 191 ? -19.044 9.318 18.597 1.00 84.81 191 SER A N 1
ATOM 1547 C CA . SER A 1 191 ? -20.366 8.752 18.317 1.00 84.81 191 SER A CA 1
ATOM 1548 C C . SER A 1 191 ? -20.691 7.599 19.276 1.00 84.81 191 SER A C 1
ATOM 1550 O O . SER A 1 191 ? -21.799 7.519 19.789 1.00 84.81 191 SER A O 1
ATOM 1552 N N . PHE A 1 192 ? -19.716 6.749 19.605 1.00 82.12 192 PHE A N 1
ATOM 1553 C CA . PHE A 1 192 ? -19.881 5.654 20.561 1.00 82.12 192 PHE A CA 1
ATOM 1554 C C . PHE A 1 192 ? -20.160 6.147 21.973 1.00 82.12 192 PHE A C 1
ATOM 1556 O O . PHE A 1 192 ? -21.118 5.692 22.595 1.00 82.12 192 PHE A O 1
ATOM 1563 N N . CYS A 1 193 ? -19.363 7.094 22.471 1.00 84.06 193 CYS A N 1
ATOM 1564 C CA . CYS A 1 193 ? -19.558 7.636 23.814 1.00 84.06 193 CYS A CA 1
ATOM 1565 C C . CYS A 1 193 ? -20.929 8.306 23.967 1.00 84.06 193 CYS A C 1
ATOM 1567 O O . CYS A 1 193 ? -21.574 8.144 25.001 1.00 84.06 193 CYS A O 1
ATOM 1569 N N . THR A 1 194 ? -21.387 9.018 22.933 1.00 85.44 194 THR A N 1
ATOM 1570 C CA . THR A 1 194 ? -22.697 9.686 22.939 1.00 85.44 194 THR A CA 1
ATOM 1571 C C . THR A 1 194 ? -23.857 8.696 22.838 1.00 85.44 194 THR A C 1
ATOM 1573 O O . THR A 1 194 ? -24.801 8.802 23.615 1.00 85.44 194 THR A O 1
ATOM 1576 N N . LEU A 1 195 ? -23.782 7.701 21.947 1.00 86.00 195 LEU A N 1
ATOM 1577 C CA . LEU A 1 195 ? -24.834 6.689 21.777 1.00 86.00 195 LEU A CA 1
ATOM 1578 C C . LEU A 1 195 ? -24.983 5.773 22.994 1.00 86.00 195 LEU A C 1
ATOM 1580 O O . LEU A 1 195 ? -26.099 5.440 23.381 1.00 86.00 195 LEU A O 1
ATOM 1584 N N . LEU A 1 196 ? -23.864 5.362 23.593 1.00 83.94 196 LEU A N 1
ATOM 1585 C CA . LEU A 1 196 ? -23.855 4.489 24.767 1.00 83.94 196 LEU A CA 1
ATOM 1586 C C . LEU A 1 196 ? -24.011 5.259 26.085 1.00 83.94 196 LEU A C 1
ATOM 1588 O O . LEU A 1 196 ? -24.059 4.630 27.139 1.00 83.94 196 LEU A O 1
ATOM 1592 N N . ASN A 1 197 ? -24.088 6.595 26.029 1.00 88.00 197 ASN A N 1
ATOM 1593 C CA . ASN A 1 197 ? -24.161 7.479 27.192 1.00 88.00 197 ASN A CA 1
ATOM 1594 C C . ASN A 1 197 ? -23.101 7.129 28.257 1.00 88.00 197 ASN A C 1
ATOM 1596 O O . ASN A 1 197 ? -23.401 6.940 29.437 1.00 88.00 197 ASN A O 1
ATOM 1600 N N . ILE A 1 198 ? -21.855 6.953 27.810 1.00 86.19 198 ILE A N 1
ATOM 1601 C CA . ILE A 1 198 ? -20.757 6.526 28.680 1.00 86.19 198 ILE A CA 1
ATOM 1602 C C . ILE A 1 198 ? -20.289 7.727 29.499 1.00 86.19 198 ILE A C 1
ATOM 1604 O O . ILE A 1 198 ? -19.647 8.636 28.975 1.00 86.19 198 ILE A O 1
ATOM 1608 N N . ASP A 1 199 ? -20.575 7.694 30.800 1.00 90.81 199 ASP A N 1
ATOM 1609 C CA . ASP A 1 199 ? -20.165 8.710 31.766 1.00 90.81 199 ASP A CA 1
ATOM 1610 C C . ASP A 1 199 ? -19.183 8.120 32.790 1.00 90.81 199 ASP A C 1
ATOM 1612 O O . ASP A 1 199 ? -19.527 7.274 33.622 1.00 90.81 199 ASP A O 1
ATOM 1616 N N . THR A 1 200 ? -17.943 8.610 32.747 1.00 90.56 200 THR A N 1
ATOM 1617 C CA . THR A 1 200 ? -16.859 8.215 33.654 1.00 90.56 200 THR A CA 1
ATOM 1618 C C . THR A 1 200 ? -17.204 8.436 35.127 1.00 90.56 200 THR A C 1
ATOM 1620 O O . THR A 1 200 ? -16.865 7.593 35.959 1.00 90.56 200 THR A O 1
ATOM 1623 N N . LEU A 1 201 ? -17.858 9.547 35.481 1.00 91.88 201 LEU A N 1
ATOM 1624 C CA . LEU A 1 201 ? -18.221 9.862 36.865 1.00 91.88 201 LEU A CA 1
ATOM 1625 C C . LEU A 1 201 ? -19.296 8.903 37.363 1.00 91.88 201 LEU A C 1
ATOM 1627 O O . LEU A 1 201 ? -19.162 8.363 38.461 1.00 91.88 201 LEU A O 1
ATOM 1631 N N . THR A 1 202 ? -20.306 8.636 36.536 1.00 92.00 202 THR A N 1
ATOM 1632 C CA . THR A 1 202 ? -21.377 7.687 36.865 1.00 92.00 202 THR A CA 1
ATOM 1633 C C . THR A 1 202 ? -20.818 6.275 37.065 1.00 92.00 202 THR A C 1
ATOM 1635 O O . THR A 1 202 ? -21.108 5.630 38.073 1.00 92.00 202 THR A O 1
ATOM 1638 N N . ILE A 1 203 ? -19.938 5.812 36.169 1.00 92.62 203 ILE A N 1
ATOM 1639 C CA . ILE A 1 203 ? -19.269 4.505 36.294 1.00 92.62 203 ILE A CA 1
ATOM 1640 C C . ILE A 1 203 ? -18.391 4.455 37.553 1.00 92.62 203 ILE A C 1
ATOM 1642 O O . ILE A 1 203 ? -18.422 3.471 38.294 1.00 92.62 203 ILE A O 1
ATOM 1646 N N . SER A 1 204 ? -17.638 5.521 37.834 1.00 92.94 204 SER A N 1
ATOM 1647 C CA . SER A 1 204 ? -16.779 5.602 39.023 1.00 92.94 204 SER A CA 1
ATOM 1648 C C . SER A 1 204 ? -17.593 5.518 40.313 1.00 92.94 204 SER A C 1
ATOM 1650 O O . SER A 1 204 ? -17.247 4.760 41.218 1.00 92.94 204 SER A O 1
ATOM 1652 N N . GLN A 1 205 ? -18.697 6.266 40.392 1.00 93.31 205 GLN A N 1
ATOM 1653 C CA . GLN A 1 205 ? -19.610 6.240 41.534 1.00 93.31 205 GLN A CA 1
ATOM 1654 C C . GLN A 1 205 ? -20.255 4.862 41.697 1.00 93.31 205 GLN A C 1
ATOM 1656 O O . GLN A 1 205 ? -20.315 4.345 42.813 1.00 93.31 205 GLN A O 1
ATOM 1661 N N . TYR A 1 206 ? -20.664 4.233 40.594 1.00 93.69 206 TYR A N 1
ATOM 1662 C CA . TYR A 1 206 ? -21.222 2.886 40.605 1.00 93.69 206 TYR A CA 1
ATOM 1663 C C . TYR A 1 206 ? -20.228 1.852 41.156 1.00 93.69 206 TYR A C 1
ATOM 1665 O O . TYR A 1 206 ? -20.571 1.101 42.070 1.00 93.69 206 TYR A O 1
ATOM 1673 N N . LEU A 1 207 ? -18.980 1.839 40.674 1.00 93.12 207 LEU A N 1
ATOM 1674 C CA . LEU A 1 207 ? -17.927 0.934 41.165 1.00 93.12 207 LEU A CA 1
ATOM 1675 C C . LEU A 1 207 ? -17.526 1.213 42.619 1.00 93.12 207 LEU A C 1
ATOM 1677 O O . LEU A 1 207 ? -17.108 0.311 43.354 1.00 93.12 207 LEU A O 1
ATOM 1681 N N . TRP A 1 208 ? -17.640 2.469 43.045 1.00 93.19 208 TRP A N 1
ATOM 1682 C CA . TRP A 1 208 ? -17.393 2.853 44.426 1.00 93.19 208 TRP A CA 1
ATOM 1683 C C . TRP A 1 208 ? -18.447 2.261 45.367 1.00 93.19 208 TRP A C 1
ATOM 1685 O O . TRP A 1 208 ? -18.101 1.675 46.395 1.00 93.19 208 TRP A O 1
ATOM 1695 N N . GLN A 1 209 ? -19.721 2.378 44.990 1.00 94.56 209 GLN A N 1
ATOM 1696 C CA . GLN A 1 209 ? -20.865 1.954 45.798 1.00 94.56 209 GLN A CA 1
ATOM 1697 C C . GLN A 1 209 ? -21.118 0.441 45.759 1.00 94.56 209 GLN A C 1
ATOM 1699 O O . GLN A 1 209 ? -21.702 -0.082 46.702 1.00 94.56 209 GLN A O 1
ATOM 1704 N N . ASN A 1 210 ? -20.655 -0.267 44.720 1.00 94.88 210 ASN A N 1
ATOM 1705 C CA . ASN A 1 210 ? -20.920 -1.695 44.513 1.00 94.88 210 ASN A CA 1
ATOM 1706 C C . ASN A 1 210 ? -19.633 -2.542 44.610 1.00 94.88 210 ASN A C 1
ATOM 1708 O O . ASN A 1 210 ? -18.914 -2.695 43.615 1.00 94.88 210 ASN A O 1
ATOM 1712 N N . PRO A 1 211 ? -19.327 -3.139 45.782 1.00 91.44 211 PRO A N 1
ATOM 1713 C CA . PRO A 1 211 ? -18.133 -3.962 45.974 1.00 91.44 211 PRO A CA 1
ATOM 1714 C C . PRO A 1 211 ? -18.085 -5.199 45.072 1.00 91.44 211 PRO A C 1
ATOM 1716 O O . PRO A 1 211 ? -17.006 -5.553 44.605 1.00 91.44 211 PRO A O 1
ATOM 1719 N N . GLU A 1 212 ? -19.229 -5.833 44.799 1.00 93.19 212 GLU A N 1
ATOM 1720 C CA . GLU A 1 212 ? -19.304 -7.024 43.939 1.00 93.19 212 GLU A CA 1
ATOM 1721 C C . GLU A 1 212 ? -18.883 -6.711 42.500 1.00 93.19 212 GLU A C 1
ATOM 1723 O O . GLU A 1 212 ? -18.022 -7.391 41.943 1.00 93.19 212 GLU A O 1
ATOM 1728 N N . ALA A 1 213 ? -19.414 -5.626 41.924 1.00 91.19 213 ALA A N 1
ATOM 1729 C CA . ALA A 1 213 ? -19.033 -5.171 40.589 1.00 91.19 213 ALA A CA 1
ATOM 1730 C C . ALA A 1 213 ? -17.530 -4.867 40.517 1.00 91.19 213 ALA A C 1
ATOM 1732 O O . ALA A 1 213 ? -16.846 -5.284 39.584 1.00 91.19 213 ALA A O 1
ATOM 1733 N N . ARG A 1 214 ? -16.993 -4.192 41.539 1.00 93.75 214 ARG A N 1
ATOM 1734 C CA . ARG A 1 214 ? -15.562 -3.893 41.635 1.00 93.75 214 ARG A CA 1
ATOM 1735 C C . ARG A 1 214 ? -14.708 -5.162 41.645 1.00 93.75 214 ARG A C 1
ATOM 1737 O O . ARG A 1 214 ? -13.751 -5.246 40.882 1.00 93.75 214 ARG A O 1
ATOM 1744 N N . GLN A 1 215 ? -15.074 -6.163 42.448 1.00 92.69 215 GLN A N 1
ATOM 1745 C CA . GLN A 1 215 ? -14.363 -7.445 42.489 1.00 92.69 215 GLN A CA 1
ATOM 1746 C C . GLN A 1 215 ? -14.409 -8.181 41.142 1.00 92.69 215 GLN A C 1
ATOM 1748 O O . GLN A 1 215 ? -13.391 -8.723 40.715 1.00 92.69 215 GLN A O 1
ATOM 1753 N N . ALA A 1 216 ? -15.539 -8.141 40.429 1.00 93.94 216 ALA A N 1
ATOM 1754 C CA . ALA A 1 216 ? -15.650 -8.743 39.101 1.00 93.94 216 ALA A CA 1
ATOM 1755 C C . ALA A 1 216 ? -14.663 -8.122 38.092 1.00 93.94 216 ALA A C 1
ATOM 1757 O O . ALA A 1 216 ? -13.959 -8.846 37.385 1.00 93.94 216 ALA A O 1
ATOM 1758 N N . TYR A 1 217 ? -14.539 -6.790 38.058 1.00 92.94 217 TYR A N 1
ATOM 1759 C CA . TYR A 1 217 ? -13.583 -6.133 37.159 1.00 92.94 217 TYR A CA 1
ATOM 1760 C C . TYR A 1 217 ? -12.117 -6.341 37.569 1.00 92.94 217 TYR A C 1
ATOM 1762 O O . TYR A 1 217 ? -11.258 -6.434 36.695 1.00 92.94 217 TYR A O 1
ATOM 1770 N N . LEU A 1 218 ? -11.814 -6.487 38.863 1.00 92.62 218 LEU A N 1
ATOM 1771 C CA . LEU A 1 218 ? -10.473 -6.882 39.320 1.00 92.62 218 LEU A CA 1
ATOM 1772 C C . LEU A 1 218 ? -10.100 -8.292 38.845 1.00 92.62 218 LEU A C 1
ATOM 1774 O O . LEU A 1 218 ? -8.985 -8.524 38.380 1.00 92.62 218 LEU A O 1
ATOM 1778 N N . GLN A 1 219 ? -11.039 -9.237 38.912 1.00 93.31 219 GLN A N 1
ATOM 1779 C CA . GLN A 1 219 ? -10.833 -10.586 38.380 1.00 93.31 219 GLN A CA 1
ATOM 1780 C C . GLN A 1 219 ? -10.636 -10.569 36.859 1.00 93.31 219 GLN A C 1
ATOM 1782 O O . GLN A 1 219 ? -9.749 -11.254 36.341 1.00 93.31 219 GLN A O 1
ATOM 1787 N N . ALA A 1 220 ? -11.404 -9.743 36.143 1.00 92.00 220 ALA A N 1
ATOM 1788 C CA . ALA A 1 220 ? -11.206 -9.526 34.714 1.00 92.00 220 ALA A CA 1
ATOM 1789 C C . ALA A 1 220 ? -9.812 -8.941 34.416 1.00 92.00 220 ALA A C 1
ATOM 1791 O O . ALA A 1 220 ? -9.129 -9.438 33.523 1.00 92.00 220 ALA A O 1
ATOM 1792 N N . ALA A 1 221 ? -9.338 -7.966 35.201 1.00 92.31 221 ALA A N 1
ATOM 1793 C CA . ALA A 1 221 ? -7.987 -7.414 35.073 1.00 92.31 221 ALA A CA 1
ATOM 1794 C C . ALA A 1 221 ? -6.905 -8.495 35.245 1.00 92.31 221 ALA A C 1
ATOM 1796 O O . ALA A 1 221 ? -6.015 -8.622 34.404 1.00 92.31 221 ALA A O 1
ATOM 1797 N N . ASN A 1 222 ? -7.015 -9.329 36.283 1.00 91.31 222 ASN A N 1
ATOM 1798 C CA . ASN A 1 222 ? -6.089 -10.443 36.516 1.00 91.31 222 ASN A CA 1
ATOM 1799 C C . ASN A 1 222 ? -6.108 -11.464 35.363 1.00 91.31 222 ASN A C 1
ATOM 1801 O O . ASN A 1 222 ? -5.068 -12.007 34.981 1.00 91.31 222 ASN A O 1
ATOM 1805 N N . SER A 1 223 ? -7.277 -11.692 34.763 1.00 89.44 223 SER A N 1
ATOM 1806 C CA . SER A 1 223 ? -7.428 -12.558 33.587 1.00 89.44 223 SER A CA 1
ATOM 1807 C C . SER A 1 223 ? -6.749 -11.960 32.348 1.00 89.44 223 SER A C 1
ATOM 1809 O O . SER A 1 223 ? -6.046 -12.660 31.625 1.00 89.44 223 SER A O 1
ATOM 1811 N N . ILE A 1 224 ? -6.885 -10.650 32.122 1.00 86.38 224 ILE A N 1
ATOM 1812 C CA . ILE A 1 224 ? -6.198 -9.943 31.028 1.00 86.38 224 ILE A CA 1
ATOM 1813 C C . ILE A 1 224 ? -4.674 -10.034 31.205 1.00 86.38 224 ILE A C 1
ATOM 1815 O O . ILE A 1 224 ? -3.968 -10.357 30.252 1.00 86.38 224 ILE A O 1
ATOM 1819 N N . ILE A 1 225 ? -4.163 -9.812 32.421 1.00 87.00 225 ILE A N 1
ATOM 1820 C CA . ILE A 1 225 ? -2.722 -9.857 32.719 1.00 87.00 225 ILE A CA 1
ATOM 1821 C C . ILE A 1 225 ? -2.161 -11.273 32.549 1.00 87.00 225 ILE A C 1
ATOM 1823 O O . ILE A 1 225 ? -1.111 -11.442 31.929 1.00 87.00 225 ILE A O 1
ATOM 1827 N N . SER A 1 226 ? -2.847 -12.297 33.063 1.00 86.81 226 SER A N 1
ATOM 1828 C CA . SER A 1 226 ? -2.395 -13.693 32.956 1.00 86.81 226 SER A CA 1
ATOM 1829 C C . SER A 1 226 ? -2.371 -14.178 31.505 1.00 86.81 226 SER A C 1
ATOM 1831 O O . SER A 1 226 ? -1.382 -14.779 31.077 1.00 86.81 226 SER A O 1
ATOM 1833 N N . ASN A 1 227 ? -3.392 -13.840 30.713 1.00 82.31 227 ASN A N 1
ATOM 1834 C CA . ASN A 1 227 ? -3.424 -14.151 29.284 1.00 82.31 227 ASN A CA 1
ATOM 1835 C C . ASN A 1 227 ? -2.330 -13.400 28.510 1.00 82.31 227 ASN A C 1
ATOM 1837 O O . ASN A 1 227 ? -1.601 -14.019 27.737 1.00 82.31 227 ASN A O 1
ATOM 1841 N N . ALA A 1 228 ? -2.141 -12.102 28.772 1.00 78.19 228 ALA A N 1
ATOM 1842 C CA . ALA A 1 228 ? -1.084 -11.311 28.139 1.00 78.19 228 ALA A CA 1
ATOM 1843 C C . ALA A 1 228 ? 0.325 -11.834 28.475 1.00 78.19 228 ALA A C 1
ATOM 1845 O O . ALA A 1 228 ? 1.186 -11.899 27.600 1.00 78.19 228 ALA A O 1
ATOM 1846 N N . SER A 1 229 ? 0.547 -12.253 29.725 1.00 72.25 229 SER A N 1
ATOM 1847 C CA . SER A 1 229 ? 1.805 -12.864 30.187 1.00 72.25 229 SER A CA 1
ATOM 1848 C C . SER A 1 229 ? 2.057 -14.222 29.532 1.00 72.25 229 SER A C 1
ATOM 1850 O O . SER A 1 229 ? 3.185 -14.571 29.200 1.00 72.25 229 SER A O 1
ATOM 1852 N N . THR A 1 230 ? 0.997 -14.999 29.318 1.00 72.44 230 THR A N 1
ATOM 1853 C CA . THR A 1 230 ? 1.092 -16.304 28.660 1.00 72.44 230 THR A CA 1
ATOM 1854 C C . THR A 1 230 ? 1.427 -16.150 27.177 1.00 72.44 230 THR A C 1
ATOM 1856 O O . THR A 1 230 ? 2.248 -16.902 26.655 1.00 72.44 230 THR A O 1
ATOM 1859 N N . ASP A 1 231 ? 0.849 -15.160 26.496 1.00 72.06 231 ASP A N 1
ATOM 1860 C CA . ASP A 1 231 ? 1.158 -14.874 25.092 1.00 72.06 231 ASP A CA 1
ATOM 1861 C C . ASP A 1 231 ? 2.550 -14.262 24.900 1.00 72.06 231 ASP A C 1
ATOM 1863 O O . ASP A 1 231 ? 3.239 -14.613 23.939 1.00 72.06 231 ASP A O 1
ATOM 1867 N N . SER A 1 232 ? 3.015 -13.408 25.817 1.00 65.12 232 SER A N 1
ATOM 1868 C CA . SER A 1 232 ? 4.391 -12.900 25.782 1.00 65.12 232 SER A CA 1
ATOM 1869 C C . SER A 1 232 ? 5.413 -14.011 26.037 1.00 65.12 232 SER A C 1
ATOM 1871 O O . SER A 1 232 ? 6.385 -14.109 25.288 1.00 65.12 232 SER A O 1
ATOM 1873 N N . LEU A 1 233 ? 5.149 -14.917 26.987 1.00 59.75 233 LEU A N 1
ATOM 1874 C CA . LEU A 1 233 ? 5.965 -16.114 27.217 1.00 59.75 233 LEU A CA 1
ATOM 1875 C C . LEU A 1 233 ? 5.969 -17.046 26.000 1.00 59.75 233 LEU A C 1
ATOM 1877 O O . LEU A 1 233 ? 7.038 -17.470 25.573 1.00 59.75 233 LEU A O 1
ATOM 1881 N N . LYS A 1 234 ? 4.811 -17.327 25.384 1.00 67.75 234 LYS A N 1
ATOM 1882 C CA . LYS A 1 234 ? 4.728 -18.120 24.141 1.00 67.75 234 LYS A CA 1
ATOM 1883 C C . LYS A 1 234 ? 5.529 -17.489 23.006 1.00 67.75 234 LYS A C 1
ATOM 1885 O O . LYS A 1 234 ? 6.217 -18.196 22.275 1.00 67.75 234 LYS A O 1
ATOM 1890 N N . LYS A 1 235 ? 5.459 -16.165 22.858 1.00 66.56 235 LYS A N 1
ATOM 1891 C CA . LYS A 1 235 ? 6.195 -15.424 21.829 1.00 66.56 235 LYS A CA 1
ATOM 1892 C C . LYS A 1 235 ? 7.706 -15.433 22.089 1.00 66.56 235 LYS A C 1
ATOM 1894 O O . LYS A 1 235 ? 8.478 -15.541 21.140 1.00 66.56 235 LYS A O 1
ATOM 1899 N N . GLU A 1 236 ? 8.130 -15.377 23.350 1.00 66.56 236 GLU A N 1
ATOM 1900 C CA . GLU A 1 236 ? 9.540 -15.482 23.743 1.00 66.56 236 GLU A CA 1
ATOM 1901 C C . GLU A 1 236 ? 10.087 -16.914 23.586 1.00 66.56 236 GLU A C 1
ATOM 1903 O O . GLU A 1 236 ? 11.201 -17.094 23.095 1.00 66.56 236 GLU A O 1
ATOM 1908 N N . LEU A 1 237 ? 9.293 -17.936 23.923 1.00 60.00 237 LEU A N 1
ATOM 1909 C CA . LEU A 1 237 ? 9.609 -19.354 23.703 1.00 60.00 237 LEU A CA 1
ATOM 1910 C C . LEU A 1 237 ? 9.722 -19.675 22.204 1.00 60.00 237 LEU A C 1
ATOM 1912 O O . LEU A 1 237 ? 10.731 -20.228 21.777 1.00 60.00 237 LEU A O 1
ATOM 1916 N N . ALA A 1 238 ? 8.774 -19.218 21.380 1.00 68.31 238 ALA A N 1
ATOM 1917 C CA . ALA A 1 238 ? 8.842 -19.367 19.922 1.00 68.31 238 ALA A CA 1
ATOM 1918 C C . ALA A 1 238 ? 10.034 -18.605 19.295 1.00 68.31 238 ALA A C 1
ATOM 1920 O O . ALA A 1 238 ? 10.645 -19.055 18.319 1.00 68.31 238 ALA A O 1
ATOM 1921 N N . GLY A 1 239 ? 10.407 -17.455 19.869 1.00 60.19 239 GLY A N 1
ATOM 1922 C CA . GLY A 1 239 ? 11.613 -16.711 19.493 1.00 60.19 239 GLY A CA 1
ATOM 1923 C C . GLY A 1 239 ? 12.918 -17.430 19.869 1.00 60.19 239 GLY A C 1
ATOM 1924 O O . GLY A 1 239 ? 13.897 -17.365 19.125 1.00 60.19 239 GLY A O 1
ATOM 1925 N N . LYS A 1 240 ? 12.944 -18.158 20.992 1.00 56.69 240 LYS A N 1
ATOM 1926 C CA . LYS A 1 240 ? 14.106 -18.958 21.416 1.00 56.69 240 LYS A CA 1
ATOM 1927 C C . LYS A 1 240 ? 14.249 -20.253 20.617 1.00 56.69 240 LYS A C 1
ATOM 1929 O O . LYS A 1 240 ? 15.370 -20.549 20.210 1.00 56.69 240 LYS A O 1
ATOM 1934 N N . ASP A 1 241 ? 13.158 -20.948 20.296 1.00 56.84 241 ASP A N 1
ATOM 1935 C CA . ASP A 1 241 ? 13.198 -22.176 19.482 1.00 56.84 241 ASP A CA 1
ATOM 1936 C C . ASP A 1 241 ? 13.728 -21.910 18.066 1.00 56.84 241 ASP A C 1
ATOM 1938 O O . ASP A 1 241 ? 14.607 -22.621 17.579 1.00 56.84 241 ASP A O 1
ATOM 1942 N N . SER A 1 242 ? 13.300 -20.811 17.436 1.00 55.72 242 SER A N 1
ATOM 1943 C CA . SER A 1 242 ? 13.816 -20.396 16.121 1.00 55.72 242 SER A CA 1
ATOM 1944 C C . SER A 1 242 ? 15.292 -19.961 16.148 1.00 55.72 242 SER A C 1
ATOM 1946 O O . SER A 1 242 ? 16.003 -20.099 15.149 1.00 55.72 242 SER A O 1
ATOM 1948 N N . THR A 1 243 ? 15.791 -19.487 17.295 1.00 54.38 243 THR A N 1
ATOM 1949 C CA . THR A 1 243 ? 17.204 -19.117 17.480 1.00 54.38 243 THR A CA 1
ATOM 1950 C C . THR A 1 243 ? 18.078 -20.342 17.794 1.00 54.38 243 THR A C 1
ATOM 1952 O O . THR A 1 243 ? 19.203 -20.434 17.302 1.00 54.38 243 THR A O 1
ATOM 1955 N N . GLN A 1 244 ? 17.561 -21.321 18.544 1.00 53.22 244 GLN A N 1
ATOM 1956 C CA . GLN A 1 244 ? 18.255 -22.580 18.846 1.00 53.22 244 GLN A CA 1
ATOM 1957 C C . GLN A 1 244 ? 18.277 -23.555 17.656 1.00 53.22 244 GLN A C 1
ATOM 1959 O O . GLN A 1 244 ? 19.295 -24.218 17.439 1.00 53.22 244 GLN A O 1
ATOM 1964 N N . GLN A 1 245 ? 17.229 -23.598 16.825 1.00 50.25 245 GLN A N 1
ATOM 1965 C CA . GLN A 1 245 ? 17.252 -24.347 15.560 1.00 50.25 245 GLN A CA 1
ATOM 1966 C C . GLN A 1 245 ? 18.303 -23.790 14.589 1.00 50.25 245 GLN A C 1
ATOM 1968 O O . GLN A 1 245 ? 19.131 -24.541 14.084 1.00 50.25 245 GLN A O 1
ATOM 1973 N N . ARG A 1 246 ? 18.395 -22.462 14.436 1.00 51.66 246 ARG A N 1
ATOM 1974 C CA . ARG A 1 246 ? 19.447 -21.838 13.608 1.00 51.66 246 ARG A CA 1
ATOM 1975 C C . ARG A 1 246 ? 20.867 -22.082 14.134 1.00 51.66 246 ARG A C 1
ATOM 1977 O O . ARG A 1 246 ? 21.802 -22.199 13.347 1.00 51.66 246 ARG A O 1
ATOM 1984 N N . GLN A 1 247 ? 21.054 -22.164 15.453 1.00 50.97 247 GLN A N 1
ATOM 1985 C CA . GLN A 1 247 ? 22.365 -22.447 16.057 1.00 50.97 247 GLN A CA 1
ATOM 1986 C C . GLN A 1 247 ? 22.762 -23.931 16.024 1.00 50.97 247 GLN A C 1
ATOM 1988 O O . GLN A 1 247 ? 23.957 -24.225 16.096 1.00 50.97 247 GLN A O 1
ATOM 1993 N N . SER A 1 248 ? 21.804 -24.856 15.927 1.00 52.81 248 SER A N 1
ATOM 1994 C CA . SER A 1 248 ? 22.073 -26.292 15.764 1.00 52.81 248 SER A CA 1
ATOM 1995 C C . SER A 1 248 ? 22.314 -26.667 14.300 1.00 52.81 248 SER A C 1
ATOM 1997 O O . SER A 1 248 ? 23.246 -27.420 14.028 1.00 52.81 248 SER A O 1
ATOM 1999 N N . GLU A 1 249 ? 21.598 -26.056 13.351 1.00 50.59 249 GLU A N 1
ATOM 2000 C CA . GLU A 1 249 ? 21.856 -26.225 11.911 1.00 50.59 249 GLU A CA 1
ATOM 2001 C C . GLU A 1 249 ? 23.237 -25.687 11.499 1.00 50.59 249 GLU A C 1
ATOM 2003 O O . GLU A 1 249 ? 23.990 -26.381 10.817 1.00 50.59 249 GLU A O 1
ATOM 2008 N N . ASN A 1 250 ? 23.655 -24.514 11.996 1.00 50.59 250 ASN A N 1
ATOM 2009 C CA . ASN A 1 250 ? 24.993 -23.973 11.702 1.00 50.59 250 ASN A CA 1
ATOM 2010 C C . ASN A 1 250 ? 26.147 -24.767 12.335 1.00 50.59 250 ASN A C 1
ATOM 2012 O O . ASN A 1 250 ? 27.291 -24.619 11.911 1.00 50.59 250 ASN A O 1
ATOM 2016 N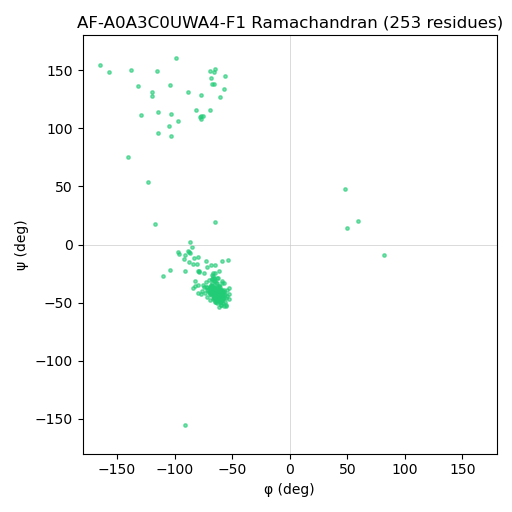 N . ARG A 1 251 ? 25.881 -25.605 13.345 1.00 52.44 251 ARG A N 1
ATOM 2017 C CA . ARG A 1 251 ? 26.917 -26.427 13.991 1.00 52.44 251 ARG A CA 1
ATOM 2018 C C . ARG A 1 251 ? 27.181 -27.739 13.242 1.00 52.44 251 ARG A C 1
ATOM 2020 O O . ARG A 1 251 ? 28.231 -28.333 13.449 1.00 52.44 251 ARG A O 1
ATOM 2027 N N . HIS A 1 252 ? 26.278 -28.151 12.350 1.00 50.88 252 HIS A N 1
ATOM 2028 C CA . HIS A 1 252 ? 26.447 -29.331 11.494 1.00 50.88 252 HIS A CA 1
ATOM 2029 C C . HIS A 1 252 ? 27.109 -29.046 10.139 1.00 50.88 252 HIS A C 1
ATOM 2031 O O . HIS A 1 252 ? 27.471 -29.988 9.447 1.00 50.88 252 HIS A O 1
ATOM 2037 N N . ILE A 1 253 ? 27.302 -27.777 9.763 1.00 51.38 253 ILE A N 1
ATOM 2038 C CA . ILE A 1 253 ? 27.948 -27.397 8.491 1.00 51.38 253 ILE A CA 1
ATOM 2039 C C . ILE A 1 253 ? 29.457 -27.106 8.667 1.00 51.38 253 ILE A C 1
ATOM 2041 O O . ILE A 1 253 ? 30.181 -26.967 7.687 1.00 51.38 253 ILE A O 1
ATOM 2045 N N . VAL A 1 254 ? 29.961 -27.052 9.907 1.00 50.88 254 VAL A N 1
ATOM 2046 C CA . VAL A 1 254 ? 31.367 -26.701 10.223 1.00 50.88 254 VAL A CA 1
ATOM 2047 C C . VAL A 1 254 ? 32.135 -27.855 10.901 1.00 50.88 254 VAL A C 1
ATOM 2049 O O . VAL A 1 254 ? 33.183 -27.637 11.501 1.00 50.88 254 VAL A O 1
ATOM 2052 N N . GLY A 1 255 ? 31.640 -29.092 10.819 1.00 40.31 255 GLY A N 1
ATOM 2053 C CA . GLY A 1 255 ? 32.353 -30.300 11.265 1.00 40.31 255 GLY A CA 1
ATOM 2054 C C . GLY A 1 255 ? 32.447 -31.310 10.140 1.00 40.31 255 GLY A C 1
ATOM 2055 O O . GLY A 1 255 ? 33.532 -31.912 9.997 1.00 40.31 255 GLY A O 1
#